Protein AF-A0A1X6P264-F1 (afdb_monomer)

Organism: Porphyra umbilicalis (NCBI:txid2786)

Radius of gyration: 28.88 Å; Cα contacts (8 Å, |Δi|>4): 347; chains: 1; bounding box: 106×86×52 Å

InterPro domains:
  IPR006311 Twin-arginine translocation pathway, signal sequence [PS51318] (1-41)

Foldseek 3Di:
DDDDDDDDPDPVVVQVVLLLVLLVVLVVVLVVVPDDDQPQSPSPRDAGDDDPDPDDPDDPDPPDPQQQAREREDEEDPQDSLLVSLLVSLVSVCSNPDAALDHFYEYEYEDAADPPDQKAKDAAPWDAAFPPPDDDDPDQGFHDDRQFIFGQLVSRRRSNHRPDDPVRLVPDDPSHNGLIYMYGHNPAQADSDSDPPDADVRYDHSNVVSNVRVCNSNGPDTDRDPDPPPPDDDDDDDDDDDDDDDDDDDDDDDDDDDDDDDDDDDDDDDDDDDDDDDDDDDDDDDDDDDDDD

pLDDT: mean 71.94, std 21.13, range [33.97, 98.06]

Structure (mmCIF, N/CA/C/O backbone):
data_AF-A0A1X6P264-F1
#
_entry.id   AF-A0A1X6P264-F1
#
loop_
_atom_site.group_PDB
_atom_site.id
_atom_site.type_symbol
_atom_site.label_atom_id
_atom_site.label_alt_id
_atom_site.label_comp_id
_atom_site.label_asym_id
_atom_site.label_entity_id
_atom_site.label_seq_id
_atom_site.pdbx_PDB_ins_code
_atom_site.Cartn_x
_atom_site.Cartn_y
_atom_site.Cartn_z
_atom_site.occupancy
_atom_site.B_iso_or_equiv
_atom_site.auth_seq_id
_atom_site.auth_comp_id
_atom_site.auth_asym_id
_atom_site.auth_atom_id
_atom_site.pdbx_PDB_model_num
ATOM 1 N N . MET A 1 1 ? -51.676 19.897 -11.423 1.00 46.66 1 MET A N 1
ATOM 2 C CA . MET A 1 1 ? -50.531 19.372 -10.644 1.00 46.66 1 MET A CA 1
ATOM 3 C C . MET A 1 1 ? -49.923 18.208 -11.409 1.00 46.66 1 MET A C 1
ATOM 5 O O . MET A 1 1 ? -50.536 17.154 -11.469 1.00 46.66 1 MET A O 1
ATOM 9 N N . GLY A 1 2 ? -48.787 18.419 -12.078 1.00 44.84 2 GLY A N 1
ATOM 10 C CA . GLY A 1 2 ? -48.080 17.345 -12.784 1.00 44.84 2 GLY A CA 1
ATOM 11 C C . GLY A 1 2 ? -47.145 16.582 -11.834 1.00 44.84 2 GLY A C 1
ATOM 12 O O . GLY A 1 2 ? -46.545 17.219 -10.962 1.00 44.84 2 GLY A O 1
ATOM 13 N N . PRO A 1 3 ? -47.003 15.252 -11.969 1.00 58.25 3 PRO A N 1
ATOM 14 C CA . PRO A 1 3 ? -46.146 14.459 -11.096 1.00 58.25 3 PRO A CA 1
ATOM 15 C C . PRO A 1 3 ? -44.675 14.844 -11.288 1.00 58.25 3 PRO A C 1
ATOM 17 O O . PRO A 1 3 ? -44.142 14.821 -12.401 1.00 58.25 3 PRO A O 1
ATOM 20 N N . ARG A 1 4 ? -44.005 15.198 -10.185 1.00 53.16 4 ARG A N 1
ATOM 21 C CA . ARG A 1 4 ? -42.555 15.421 -10.158 1.00 53.16 4 ARG A CA 1
ATOM 22 C C . ARG A 1 4 ? -41.854 14.102 -10.476 1.00 53.16 4 ARG A C 1
ATOM 24 O O . ARG A 1 4 ? -41.953 13.142 -9.718 1.00 53.16 4 ARG A O 1
ATOM 31 N N . ARG A 1 5 ? -41.138 14.054 -11.601 1.00 60.41 5 ARG A N 1
ATOM 32 C CA . ARG A 1 5 ? -40.268 12.925 -11.944 1.00 60.41 5 ARG A CA 1
ATOM 33 C C . ARG A 1 5 ? -39.117 12.870 -10.941 1.00 60.41 5 ARG A C 1
ATOM 35 O O . ARG A 1 5 ? -38.366 13.836 -10.822 1.00 60.41 5 ARG A O 1
ATOM 42 N N . ALA A 1 6 ? -38.988 11.751 -10.233 1.00 65.12 6 ALA A N 1
ATOM 43 C CA . ALA A 1 6 ? -37.842 11.485 -9.374 1.00 65.12 6 ALA A CA 1
ATOM 44 C C . ALA A 1 6 ? -36.561 11.503 -10.224 1.00 65.12 6 ALA A C 1
ATOM 46 O O . ALA A 1 6 ? -36.450 10.779 -11.218 1.00 65.12 6 ALA A O 1
ATOM 47 N N . GLY A 1 7 ? -35.621 12.378 -9.865 1.00 67.12 7 GLY A N 1
ATOM 48 C CA . GLY A 1 7 ? -34.327 12.472 -10.530 1.00 67.12 7 GLY A CA 1
ATOM 49 C C . GLY A 1 7 ? -33.556 11.165 -10.371 1.00 67.12 7 GLY A C 1
ATOM 50 O O . GLY A 1 7 ? -33.546 10.569 -9.295 1.00 67.12 7 GLY A O 1
ATOM 51 N N . ARG A 1 8 ? -32.915 10.702 -11.449 1.00 62.62 8 ARG A N 1
ATOM 52 C CA . ARG A 1 8 ? -32.002 9.557 -11.371 1.00 62.62 8 ARG A CA 1
ATOM 53 C C . ARG A 1 8 ? -30.888 9.874 -10.363 1.00 62.62 8 ARG A C 1
ATOM 55 O O . ARG A 1 8 ? -30.320 10.964 -10.449 1.00 62.62 8 ARG A O 1
ATOM 62 N N . PRO A 1 9 ? -30.556 8.950 -9.445 1.00 53.88 9 PRO A N 1
ATOM 63 C CA . PRO A 1 9 ? -29.471 9.163 -8.501 1.00 53.88 9 PRO A CA 1
ATOM 64 C C . PRO A 1 9 ? -28.144 9.369 -9.250 1.00 53.88 9 PRO A C 1
ATOM 66 O O . PRO A 1 9 ? -27.942 8.791 -10.327 1.00 53.88 9 PRO A O 1
ATOM 69 N N . PRO A 1 10 ? -27.241 10.197 -8.707 1.00 51.75 10 PRO A N 1
ATOM 70 C CA . PRO A 1 10 ? -25.978 10.517 -9.352 1.00 51.75 10 PRO A CA 1
ATOM 71 C C . PRO A 1 10 ? -25.074 9.279 -9.436 1.00 51.75 10 PRO A C 1
ATOM 73 O O . PRO A 1 10 ? -25.046 8.437 -8.540 1.00 51.75 10 PRO A O 1
ATOM 76 N N . THR A 1 11 ? -24.323 9.160 -10.530 1.00 43.44 11 THR A N 1
ATOM 77 C CA . THR A 1 11 ? -23.594 7.943 -10.937 1.00 43.44 11 THR A CA 1
ATOM 78 C C . THR A 1 11 ? -22.523 7.464 -9.951 1.00 43.44 11 THR A C 1
ATOM 80 O O . THR A 1 11 ? -22.200 6.276 -9.951 1.00 43.44 11 THR A O 1
ATOM 83 N N . TRP A 1 12 ? -22.017 8.334 -9.072 1.00 40.81 12 TRP A N 1
ATOM 84 C CA . TRP A 1 12 ? -21.040 7.975 -8.036 1.00 40.81 12 TRP A CA 1
ATOM 85 C C . TRP A 1 12 ? -21.609 7.025 -6.968 1.00 40.81 12 TRP A C 1
ATOM 87 O O . TRP A 1 12 ? -20.867 6.206 -6.431 1.00 40.81 12 TRP A O 1
ATOM 97 N N . THR A 1 13 ? -22.927 7.037 -6.734 1.00 52.12 13 THR A N 1
ATOM 98 C CA . THR A 1 13 ? -23.587 6.124 -5.776 1.00 52.12 13 THR A CA 1
ATOM 99 C C . THR A 1 13 ? -23.463 4.652 -6.173 1.00 52.12 13 THR A C 1
ATOM 101 O O . THR A 1 13 ? -23.341 3.784 -5.314 1.00 52.12 13 THR A O 1
ATOM 104 N N . ARG A 1 14 ? -23.415 4.349 -7.477 1.00 49.53 14 ARG A N 1
ATOM 105 C CA . ARG A 1 14 ? -23.235 2.972 -7.966 1.00 49.53 14 ARG A CA 1
ATOM 106 C C . ARG A 1 14 ? -21.799 2.479 -7.823 1.00 49.53 14 ARG A C 1
ATOM 108 O O . ARG A 1 14 ? -21.603 1.320 -7.486 1.00 49.53 14 ARG A O 1
ATOM 115 N N . ALA A 1 15 ? -20.810 3.340 -8.061 1.00 44.84 15 ALA A N 1
ATOM 116 C CA . ALA A 1 15 ? -19.403 2.980 -7.882 1.00 44.84 15 ALA A CA 1
ATOM 117 C C . ALA A 1 15 ? -19.085 2.705 -6.403 1.00 44.84 15 ALA A C 1
ATOM 119 O O . ALA A 1 15 ? -18.446 1.703 -6.092 1.00 44.84 15 ALA A O 1
ATOM 120 N N . ALA A 1 16 ? -19.616 3.535 -5.499 1.00 46.75 16 ALA A N 1
ATOM 121 C CA . ALA A 1 16 ? -19.517 3.316 -4.059 1.00 46.75 16 ALA A CA 1
ATOM 122 C C . ALA A 1 16 ? -20.190 2.001 -3.625 1.00 46.75 16 ALA A C 1
ATOM 124 O O . ALA A 1 16 ? -19.607 1.241 -2.860 1.00 46.75 16 ALA A O 1
ATOM 125 N N . ALA A 1 17 ? -21.371 1.680 -4.169 1.00 47.88 17 ALA A N 1
ATOM 126 C CA . ALA A 1 17 ? -22.065 0.427 -3.862 1.00 47.88 17 ALA A CA 1
ATOM 127 C C . ALA A 1 17 ? -21.301 -0.825 -4.339 1.00 47.88 17 ALA A C 1
ATOM 129 O O . ALA A 1 17 ? -21.279 -1.831 -3.637 1.00 47.88 17 ALA A O 1
ATOM 130 N N . VAL A 1 18 ? -20.650 -0.770 -5.507 1.00 52.66 18 VAL A N 1
ATOM 131 C CA . VAL A 1 18 ? -19.835 -1.888 -6.021 1.00 52.66 18 VAL A CA 1
ATOM 132 C C . VAL A 1 18 ? -18.569 -2.079 -5.183 1.00 52.66 18 VAL A C 1
ATOM 134 O O . VAL A 1 18 ? -18.237 -3.212 -4.842 1.00 52.66 18 VAL A O 1
ATOM 137 N N . ALA A 1 19 ? -17.898 -0.989 -4.799 1.00 48.00 19 ALA A N 1
ATOM 138 C CA . ALA A 1 19 ? -16.740 -1.052 -3.908 1.00 48.00 19 ALA A CA 1
ATOM 139 C C . ALA A 1 19 ? -17.117 -1.618 -2.527 1.00 48.00 19 ALA A C 1
ATOM 141 O O . ALA A 1 19 ? -16.430 -2.502 -2.019 1.00 48.00 19 ALA A O 1
ATOM 142 N N . ALA A 1 20 ? -18.251 -1.184 -1.967 1.00 50.66 20 ALA A N 1
ATOM 143 C CA . ALA A 1 20 ? -18.768 -1.700 -0.701 1.00 50.66 20 ALA A CA 1
ATOM 144 C C . ALA A 1 20 ? -19.120 -3.197 -0.781 1.00 50.66 20 ALA A C 1
ATOM 146 O O . ALA A 1 20 ? -18.792 -3.957 0.126 1.00 50.66 20 ALA A O 1
ATOM 147 N N . ALA A 1 21 ? -19.727 -3.649 -1.884 1.00 51.81 21 ALA A N 1
ATOM 148 C CA . ALA A 1 21 ? -20.048 -5.062 -2.085 1.00 51.81 21 ALA A CA 1
ATOM 149 C C . ALA A 1 21 ? -18.789 -5.940 -2.223 1.00 51.81 21 ALA A C 1
ATOM 151 O O . ALA A 1 21 ? -18.738 -7.033 -1.658 1.00 51.81 21 ALA A O 1
ATOM 152 N N . ALA A 1 22 ? -17.758 -5.461 -2.928 1.00 51.94 22 ALA A N 1
ATOM 153 C CA . ALA A 1 22 ? -16.483 -6.169 -3.052 1.00 51.94 22 ALA A CA 1
ATOM 154 C C . ALA A 1 22 ? -15.740 -6.256 -1.706 1.00 51.94 22 ALA A C 1
ATOM 156 O O . ALA A 1 22 ? -15.222 -7.317 -1.356 1.00 51.94 22 ALA A O 1
ATOM 157 N N . ALA A 1 23 ? -15.748 -5.173 -0.921 1.00 49.97 23 ALA A N 1
ATOM 158 C CA . ALA A 1 23 ? -15.180 -5.156 0.425 1.00 49.97 23 ALA A CA 1
ATOM 159 C C . ALA A 1 23 ? -15.909 -6.133 1.365 1.00 49.97 23 ALA A C 1
ATOM 161 O O . ALA A 1 23 ? -15.263 -6.918 2.057 1.00 49.97 23 ALA A O 1
ATOM 162 N N . ALA A 1 24 ? -17.247 -6.160 1.330 1.00 54.56 24 ALA A N 1
ATOM 163 C CA . ALA A 1 24 ? -18.050 -7.083 2.133 1.00 54.56 24 ALA A CA 1
ATOM 164 C C . ALA A 1 24 ? -17.765 -8.561 1.798 1.00 54.56 24 ALA A C 1
ATOM 166 O O . ALA A 1 24 ? -17.656 -9.389 2.702 1.00 54.56 24 ALA A O 1
ATOM 167 N N . ALA A 1 25 ? -17.587 -8.895 0.515 1.00 51.84 25 ALA A N 1
ATOM 168 C CA . ALA A 1 25 ? -17.237 -10.251 0.093 1.00 51.84 25 ALA A CA 1
ATOM 169 C C . ALA A 1 25 ? -15.824 -10.664 0.551 1.00 51.84 25 ALA A C 1
ATOM 171 O O . ALA A 1 25 ? -15.632 -11.786 1.021 1.00 51.84 25 ALA A O 1
ATOM 172 N N . ALA A 1 26 ? -14.848 -9.753 0.470 1.00 51.50 26 ALA A N 1
ATOM 173 C CA . ALA A 1 26 ? -13.488 -9.999 0.951 1.00 51.50 26 ALA A CA 1
ATOM 174 C C . ALA A 1 26 ? -13.444 -10.208 2.476 1.00 51.50 26 ALA A C 1
ATOM 176 O O . ALA A 1 26 ? -12.774 -11.122 2.956 1.00 51.50 26 ALA A O 1
ATOM 177 N N . LEU A 1 27 ? -14.211 -9.419 3.234 1.00 51.84 27 LEU A N 1
ATOM 178 C CA . LEU A 1 27 ? -14.365 -9.563 4.685 1.00 51.84 27 LEU A CA 1
ATOM 179 C C . LEU A 1 27 ? -15.017 -10.892 5.078 1.00 51.84 27 LEU A C 1
ATOM 181 O O . LEU A 1 27 ? -14.541 -11.550 6.001 1.00 51.84 27 LEU A O 1
ATOM 185 N N . ALA A 1 28 ? -16.057 -11.325 4.358 1.00 54.09 28 ALA A N 1
ATOM 186 C CA . ALA A 1 28 ? -16.694 -12.620 4.593 1.00 54.09 28 ALA A CA 1
ATOM 187 C C . ALA A 1 28 ? -15.723 -13.790 4.353 1.00 54.09 28 ALA A C 1
ATOM 189 O O . ALA A 1 28 ? -15.696 -14.740 5.136 1.00 54.09 28 ALA A O 1
ATOM 190 N N . ALA A 1 29 ? -14.880 -13.699 3.320 1.00 51.59 29 ALA A N 1
ATOM 191 C CA . ALA A 1 29 ? -13.843 -14.693 3.049 1.00 51.59 29 ALA A CA 1
ATOM 192 C C . ALA A 1 29 ? -12.749 -14.710 4.133 1.00 51.59 29 ALA A C 1
ATOM 194 O O . ALA A 1 29 ? -12.298 -15.783 4.532 1.00 51.59 29 ALA A O 1
ATOM 195 N N . LEU A 1 30 ? -12.356 -13.541 4.651 1.00 50.47 30 LEU A N 1
ATOM 196 C CA . LEU A 1 30 ? -11.357 -13.426 5.718 1.00 50.47 30 LEU A CA 1
ATOM 197 C C . LEU A 1 30 ? -11.880 -13.969 7.058 1.00 50.47 30 LEU A C 1
ATOM 199 O O . LEU A 1 30 ? -11.160 -14.671 7.763 1.00 50.47 30 LEU A O 1
ATOM 203 N N . ALA A 1 31 ? -13.143 -13.687 7.388 1.00 52.19 31 ALA A N 1
ATOM 204 C CA . ALA A 1 31 ? -13.804 -14.202 8.585 1.00 52.19 31 ALA A CA 1
ATOM 205 C C . ALA A 1 31 ? -13.990 -15.728 8.529 1.00 52.19 31 ALA A C 1
ATOM 207 O O . ALA A 1 31 ? -13.820 -16.410 9.538 1.00 52.19 31 ALA A O 1
ATOM 208 N N . ALA A 1 32 ? -14.281 -16.275 7.344 1.00 52.47 32 ALA A N 1
ATOM 209 C CA . ALA A 1 32 ? -14.391 -17.716 7.130 1.00 52.47 32 ALA A CA 1
ATOM 210 C C . ALA A 1 32 ? -13.039 -18.451 7.218 1.00 52.47 32 ALA A C 1
ATOM 212 O O . ALA A 1 32 ? -13.013 -19.644 7.509 1.00 52.47 32 ALA A O 1
ATOM 213 N N . ALA A 1 33 ? -11.919 -17.754 7.001 1.00 47.25 33 ALA A N 1
ATOM 214 C CA . ALA A 1 33 ? -10.576 -18.335 7.003 1.00 47.25 33 ALA A CA 1
ATOM 215 C C . ALA A 1 33 ? -9.932 -18.464 8.400 1.00 47.25 33 ALA A C 1
ATOM 217 O O . ALA A 1 33 ? -8.758 -18.811 8.475 1.00 47.25 33 ALA A O 1
ATOM 218 N N . GLY A 1 34 ? -10.677 -18.182 9.480 1.00 43.72 34 GLY A N 1
ATOM 219 C CA . GLY A 1 34 ? -10.253 -18.201 10.887 1.00 43.72 34 GLY A CA 1
ATOM 220 C C . GLY A 1 34 ? -8.936 -18.926 11.209 1.00 43.72 34 GLY A C 1
ATOM 221 O O . GLY A 1 34 ? -8.916 -20.144 11.356 1.00 43.72 34 GLY A O 1
ATOM 222 N N . GLY A 1 35 ? -7.853 -18.164 11.397 1.00 42.22 35 GLY A N 1
ATOM 223 C CA . GLY A 1 35 ? -6.603 -18.664 11.977 1.00 42.22 35 GLY A CA 1
ATOM 224 C C . GLY A 1 35 ? -5.336 -18.104 11.331 1.00 42.22 35 GLY A C 1
ATOM 225 O O . GLY A 1 35 ? -5.226 -17.994 10.116 1.00 42.22 35 GLY A O 1
ATOM 226 N N . ALA A 1 36 ? -4.371 -17.746 12.177 1.00 41.66 36 ALA A N 1
ATOM 227 C CA . ALA A 1 36 ? -3.089 -17.144 11.835 1.00 41.66 36 ALA A CA 1
ATOM 228 C C . ALA A 1 36 ? -2.252 -17.995 10.860 1.00 41.66 36 ALA A C 1
ATOM 230 O O . ALA A 1 36 ? -1.516 -18.894 11.254 1.00 41.66 36 ALA A O 1
ATOM 231 N N . ALA A 1 37 ? -2.320 -17.660 9.580 1.00 37.78 37 ALA A N 1
ATOM 232 C CA . ALA A 1 37 ? -1.300 -17.943 8.581 1.00 37.78 37 ALA A CA 1
ATOM 233 C C . ALA A 1 37 ? -1.445 -16.878 7.496 1.00 37.78 37 ALA A C 1
ATOM 235 O O . ALA A 1 37 ? -2.564 -16.458 7.216 1.00 37.78 37 ALA A O 1
ATOM 236 N N . ALA A 1 38 ? -0.328 -16.412 6.932 1.00 41.66 38 ALA A N 1
ATOM 237 C CA . ALA A 1 38 ? -0.273 -15.393 5.886 1.00 41.66 38 ALA A CA 1
ATOM 238 C C . ALA A 1 38 ? -1.318 -15.657 4.786 1.00 41.66 38 ALA A C 1
ATOM 240 O O . ALA A 1 38 ? -1.088 -16.429 3.855 1.00 41.66 38 ALA A O 1
ATOM 241 N N . ALA A 1 39 ? -2.493 -15.040 4.913 1.00 39.22 39 ALA A N 1
ATOM 242 C CA . ALA A 1 39 ? -3.526 -15.132 3.910 1.00 39.22 39 ALA A CA 1
ATOM 243 C C . ALA A 1 39 ? -3.041 -14.286 2.739 1.00 39.22 39 ALA A C 1
ATOM 245 O O . ALA A 1 39 ? -3.047 -13.057 2.796 1.00 39.22 39 ALA A O 1
ATOM 246 N N . VAL A 1 40 ? -2.592 -14.947 1.672 1.00 42.50 40 VAL A N 1
ATOM 247 C CA . VAL A 1 40 ? -2.459 -14.300 0.370 1.00 42.50 40 VAL A CA 1
ATOM 248 C C . VAL A 1 40 ? -3.874 -13.913 -0.042 1.00 42.50 40 VAL A C 1
ATOM 250 O O . VAL A 1 40 ? -4.610 -14.714 -0.616 1.00 42.50 40 VAL A O 1
ATOM 253 N N . ALA A 1 41 ? -4.286 -12.699 0.313 1.00 42.69 41 ALA A N 1
ATOM 254 C CA . ALA A 1 41 ? -5.554 -12.142 -0.110 1.00 42.69 41 ALA A CA 1
ATOM 255 C C . ALA A 1 41 ? -5.494 -11.938 -1.630 1.00 42.69 41 ALA A C 1
ATOM 257 O O . ALA A 1 41 ? -5.040 -10.908 -2.121 1.00 42.69 41 ALA A O 1
ATOM 258 N N . ARG A 1 42 ? -5.946 -12.935 -2.397 1.00 44.09 42 ARG A N 1
ATOM 259 C CA . ARG A 1 42 ? -6.345 -12.725 -3.789 1.00 44.09 42 ARG A CA 1
ATOM 260 C C . ARG A 1 42 ? -7.670 -11.977 -3.767 1.00 44.09 42 ARG A C 1
ATOM 262 O O . ARG A 1 42 ? -8.736 -12.584 -3.773 1.00 44.09 42 ARG A O 1
ATOM 269 N N . ALA A 1 43 ? -7.600 -10.655 -3.671 1.00 40.59 43 ALA A N 1
ATOM 270 C CA . ALA A 1 43 ? -8.767 -9.812 -3.858 1.00 40.59 43 ALA A CA 1
ATOM 271 C C . ALA A 1 43 ? -9.093 -9.765 -5.357 1.00 40.59 43 ALA A C 1
ATOM 273 O O . ALA A 1 43 ? -8.611 -8.890 -6.071 1.00 40.59 43 ALA A O 1
ATOM 274 N N . ALA A 1 44 ? -9.902 -10.714 -5.831 1.00 40.16 44 ALA A N 1
ATOM 275 C CA . ALA A 1 44 ? -10.537 -10.602 -7.137 1.00 40.16 44 ALA A CA 1
ATOM 276 C C . ALA A 1 44 ? -11.641 -9.543 -7.041 1.00 40.16 44 ALA A C 1
ATOM 278 O O . ALA A 1 44 ? -12.784 -9.831 -6.684 1.00 40.16 44 ALA A O 1
ATOM 279 N N . VAL A 1 45 ? -11.282 -8.280 -7.273 1.00 39.47 45 VAL A N 1
ATOM 280 C CA . VAL A 1 45 ? -12.258 -7.190 -7.328 1.00 39.47 45 VAL A CA 1
ATOM 281 C C . VAL A 1 45 ? -12.929 -7.231 -8.698 1.00 39.47 45 VAL A C 1
ATOM 283 O O . VAL A 1 45 ? -12.257 -7.184 -9.728 1.00 39.47 45 VAL A O 1
ATOM 286 N N . ALA A 1 46 ? -14.264 -7.298 -8.723 1.00 35.31 46 ALA A N 1
ATOM 287 C CA . ALA A 1 46 ? -15.024 -7.149 -9.960 1.00 35.31 46 ALA A CA 1
ATOM 288 C C . ALA A 1 46 ? -14.608 -5.842 -10.672 1.00 35.31 46 ALA A C 1
ATOM 290 O O . ALA A 1 46 ? -14.525 -4.799 -10.014 1.00 35.31 46 ALA A O 1
ATOM 291 N N . PRO A 1 47 ? -14.338 -5.866 -11.991 1.00 39.16 47 PRO A N 1
ATOM 292 C CA . PRO A 1 47 ? -13.806 -4.707 -12.693 1.00 39.16 47 PRO A CA 1
ATOM 293 C C . PRO A 1 47 ? -14.740 -3.498 -12.524 1.00 39.16 47 PRO A C 1
ATOM 295 O O . PRO A 1 47 ? -15.965 -3.653 -12.603 1.00 39.16 47 PRO A O 1
ATOM 298 N N . PRO A 1 48 ? -14.199 -2.285 -12.301 1.00 38.62 48 PRO A N 1
ATOM 299 C CA . PRO A 1 48 ? -15.021 -1.089 -12.206 1.00 38.62 48 PRO A CA 1
ATOM 300 C C . PRO A 1 48 ? -15.839 -0.911 -13.497 1.00 38.62 48 PRO A C 1
ATOM 302 O O . PRO A 1 48 ? -15.357 -1.246 -14.585 1.00 38.62 48 PRO A O 1
ATOM 305 N N . PRO A 1 49 ? -17.071 -0.368 -13.422 1.00 35.59 49 PRO A N 1
ATOM 306 C CA . PRO A 1 49 ? -17.861 -0.106 -14.616 1.00 35.59 49 PRO A CA 1
ATOM 307 C C . PRO A 1 49 ? -17.076 0.806 -15.577 1.00 35.59 49 PRO A C 1
ATOM 309 O O . PRO A 1 49 ? -16.356 1.702 -15.120 1.00 35.59 49 PRO A O 1
ATOM 312 N N . PRO A 1 50 ? -17.205 0.609 -16.901 1.00 40.56 50 PRO A N 1
ATOM 313 C CA . PRO A 1 50 ? -16.432 1.353 -17.887 1.00 40.56 50 PRO A CA 1
ATOM 314 C C . PRO A 1 50 ? -16.610 2.864 -17.689 1.00 40.56 50 PRO A C 1
ATOM 316 O O . PRO A 1 50 ? -17.730 3.384 -17.696 1.00 40.56 50 PRO A O 1
ATOM 319 N N . ARG A 1 51 ? -15.491 3.580 -17.510 1.00 47.25 51 ARG A N 1
ATOM 320 C CA . ARG A 1 51 ? -15.478 5.046 -17.444 1.00 47.25 51 ARG A CA 1
ATOM 321 C C . ARG A 1 51 ? -15.988 5.600 -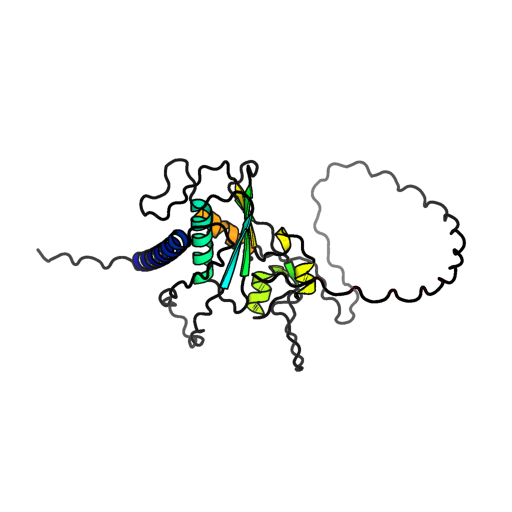18.773 1.00 47.25 51 ARG A C 1
ATOM 323 O O . ARG A 1 51 ? -15.414 5.325 -19.825 1.00 47.25 51 ARG A O 1
ATOM 330 N N . GLN A 1 52 ? -17.031 6.426 -18.725 1.00 38.53 52 GLN A N 1
ATOM 331 C CA . GLN A 1 52 ? -17.424 7.250 -19.865 1.00 38.53 52 GLN A CA 1
ATOM 332 C C . GLN A 1 52 ? -16.352 8.328 -20.070 1.00 38.53 52 GLN A C 1
ATOM 334 O O . GLN A 1 52 ? -16.397 9.390 -19.455 1.00 38.53 52 GLN A O 1
ATOM 339 N N . ALA A 1 53 ? -15.348 8.031 -20.896 1.00 42.62 53 ALA A N 1
ATOM 340 C CA . ALA A 1 53 ? -14.382 9.021 -21.345 1.00 42.62 53 ALA A CA 1
ATOM 341 C C . ALA A 1 53 ? -15.113 10.066 -22.204 1.00 42.62 53 ALA A C 1
ATOM 343 O O . ALA A 1 53 ? -15.624 9.770 -23.287 1.00 42.62 53 ALA A O 1
ATOM 344 N N . ALA A 1 54 ? -15.200 11.293 -21.695 1.00 41.16 54 ALA A N 1
ATOM 345 C CA . ALA A 1 54 ? -15.739 12.419 -22.434 1.00 41.16 54 ALA A CA 1
ATOM 346 C C . ALA A 1 54 ? -14.794 12.790 -23.593 1.00 41.16 54 ALA A C 1
ATOM 348 O O . ALA A 1 54 ? -13.681 13.255 -23.382 1.00 41.16 54 ALA A O 1
ATOM 349 N N . ARG A 1 55 ? -15.278 12.541 -24.814 1.00 46.28 55 ARG A N 1
ATOM 350 C CA . ARG A 1 55 ? -15.045 13.264 -26.080 1.00 46.28 55 ARG A CA 1
ATOM 351 C C . ARG A 1 55 ? -13.700 14.000 -26.238 1.00 46.28 55 ARG A C 1
ATOM 353 O O . ARG A 1 55 ? -13.627 15.214 -26.091 1.00 46.28 55 ARG A O 1
ATOM 360 N N . ALA A 1 56 ? -12.704 13.288 -26.751 1.00 42.34 56 ALA A N 1
ATOM 361 C CA . ALA A 1 56 ? -11.739 13.839 -27.701 1.00 42.34 56 ALA A CA 1
ATOM 362 C C . ALA A 1 56 ? -11.685 12.858 -28.880 1.00 42.34 56 ALA A C 1
ATOM 364 O O . ALA A 1 56 ? -11.563 11.659 -28.657 1.00 42.34 56 ALA A O 1
ATOM 365 N N . GLY A 1 57 ? -11.861 13.338 -30.114 1.00 54.47 57 GLY A N 1
ATOM 366 C CA . GLY A 1 57 ? -12.092 12.540 -31.332 1.00 54.47 57 GLY A CA 1
ATOM 367 C C . GLY A 1 57 ? -10.938 11.644 -31.810 1.00 54.47 57 GLY A C 1
ATOM 368 O O . GLY A 1 57 ? -10.841 11.372 -33.002 1.00 54.47 57 GLY A O 1
ATOM 369 N N . GLY A 1 58 ? -10.060 11.187 -30.918 1.00 52.25 58 GLY A N 1
ATOM 370 C CA . GLY A 1 58 ? -9.105 10.126 -31.207 1.00 52.25 58 GLY A CA 1
ATOM 371 C C . GLY A 1 58 ? -9.799 8.767 -31.162 1.00 52.25 58 GLY A C 1
ATOM 372 O O . GLY A 1 58 ? -10.605 8.502 -30.270 1.00 52.25 58 GLY A O 1
ATOM 373 N N . ARG A 1 59 ? -9.486 7.893 -32.124 1.00 56.72 59 ARG A N 1
ATOM 374 C CA . ARG A 1 59 ? -9.862 6.473 -32.081 1.00 56.72 59 ARG A CA 1
ATOM 375 C C . ARG A 1 59 ? -9.491 5.930 -30.701 1.00 56.72 59 ARG A C 1
ATOM 377 O O . ARG A 1 59 ? -8.315 5.960 -30.344 1.00 56.72 59 ARG A O 1
ATOM 384 N N . ALA A 1 60 ? -10.491 5.498 -29.928 1.00 47.75 60 ALA A N 1
ATOM 385 C CA . ALA A 1 60 ? -10.265 4.978 -28.587 1.00 47.75 60 ALA A CA 1
ATOM 386 C C . ALA A 1 60 ? -9.190 3.881 -28.670 1.00 47.75 60 ALA A C 1
ATOM 388 O O . ALA A 1 60 ? -9.330 2.985 -29.515 1.00 47.75 60 ALA A O 1
ATOM 389 N N . PRO A 1 61 ? -8.109 3.955 -27.868 1.00 51.59 61 PRO A N 1
ATOM 390 C CA . PRO A 1 61 ? -7.167 2.852 -27.793 1.00 51.59 61 PRO A CA 1
ATOM 391 C C . PRO A 1 61 ? -7.964 1.578 -27.484 1.00 51.59 61 PRO A C 1
ATOM 393 O O . PRO A 1 61 ? -8.947 1.657 -26.736 1.00 51.59 61 PRO A O 1
ATOM 396 N N . PRO A 1 62 ? -7.616 0.432 -28.099 1.00 59.50 62 PRO A N 1
ATOM 397 C CA . PRO A 1 62 ? -8.324 -0.813 -27.842 1.00 59.50 62 PRO A CA 1
ATOM 398 C C . PRO A 1 62 ? -8.424 -1.006 -26.332 1.00 59.50 62 PRO A C 1
ATOM 400 O O . PRO A 1 62 ? -7.436 -0.805 -25.621 1.00 59.50 62 PRO A O 1
ATOM 403 N N . ALA A 1 63 ? -9.630 -1.314 -25.849 1.00 52.03 63 ALA A N 1
ATOM 404 C CA . ALA A 1 63 ? -9.863 -1.541 -24.434 1.00 52.03 63 ALA A CA 1
ATOM 405 C C . ALA A 1 63 ? -8.870 -2.609 -23.970 1.00 52.03 63 ALA A C 1
ATOM 407 O O . ALA A 1 63 ? -8.945 -3.763 -24.396 1.00 52.03 63 ALA A O 1
ATOM 408 N N . ARG A 1 64 ? -7.893 -2.201 -23.155 1.00 49.91 64 ARG A N 1
ATOM 409 C CA . ARG A 1 64 ? -6.980 -3.147 -22.526 1.00 49.91 64 ARG A CA 1
ATOM 410 C C . ARG A 1 64 ? -7.868 -4.063 -21.676 1.00 49.91 64 ARG A C 1
ATOM 412 O O . ARG A 1 64 ? -8.681 -3.525 -20.917 1.00 49.91 64 ARG A O 1
ATOM 419 N N . PRO A 1 65 ? -7.784 -5.399 -21.819 1.00 58.75 65 PRO A N 1
ATOM 420 C CA . PRO A 1 65 ? -8.493 -6.283 -20.905 1.00 58.75 65 PRO A CA 1
ATOM 421 C C . PRO A 1 65 ? -8.102 -5.885 -19.477 1.00 58.75 65 PRO A C 1
ATOM 423 O O . PRO A 1 65 ? -6.952 -5.474 -19.283 1.00 58.75 65 PRO A O 1
ATOM 426 N N . PRO A 1 66 ? -9.030 -5.929 -18.506 1.00 58.00 66 PRO A N 1
ATOM 427 C CA . PRO A 1 66 ? -8.698 -5.618 -17.125 1.00 58.00 66 PRO A CA 1
ATOM 428 C C . PRO A 1 66 ? -7.540 -6.528 -16.719 1.00 58.00 66 PRO A C 1
ATOM 430 O O . PRO A 1 66 ? -7.696 -7.741 -16.615 1.00 58.00 66 PRO A O 1
ATOM 433 N N . SER A 1 67 ? -6.345 -5.956 -16.593 1.00 59.66 67 SER A N 1
ATOM 434 C CA . SER A 1 67 ? -5.215 -6.670 -16.027 1.00 59.66 67 SER A CA 1
ATOM 435 C C . SER A 1 67 ? -5.455 -6.662 -14.532 1.00 59.66 67 SER A C 1
ATOM 437 O O . SER A 1 67 ? -5.221 -5.645 -13.879 1.00 59.66 67 SER A O 1
ATOM 439 N N . GLU A 1 68 ? -6.013 -7.752 -14.025 1.00 75.00 68 GLU A N 1
ATOM 440 C CA . GLU A 1 68 ? -6.137 -7.985 -12.596 1.00 75.00 68 GLU A CA 1
ATOM 441 C C . GLU A 1 68 ? -4.719 -8.061 -12.020 1.00 75.00 68 GLU A C 1
ATOM 443 O O . GLU A 1 68 ? -3.982 -9.020 -12.252 1.00 75.00 68 GLU A O 1
ATOM 448 N N . VAL A 1 69 ? -4.288 -6.997 -11.346 1.00 89.44 69 VAL A N 1
ATOM 449 C CA . VAL A 1 69 ? -3.021 -7.020 -10.620 1.00 89.44 69 VAL A CA 1
ATOM 450 C C . VAL A 1 69 ? -3.202 -7.841 -9.350 1.00 89.44 69 VAL A C 1
ATOM 452 O O . VAL A 1 69 ? -4.188 -7.705 -8.628 1.00 89.44 69 VAL A O 1
ATOM 455 N N . THR A 1 70 ? -2.221 -8.684 -9.048 1.00 94.25 70 THR A N 1
ATOM 456 C CA . THR A 1 70 ? -2.172 -9.396 -7.770 1.00 94.25 70 THR A CA 1
ATOM 457 C C . THR A 1 70 ? -1.379 -8.578 -6.758 1.00 94.25 70 THR A C 1
ATOM 459 O O . THR A 1 70 ? -0.240 -8.206 -7.026 1.00 94.25 70 THR A O 1
ATOM 462 N N . PHE A 1 71 ? -1.957 -8.331 -5.585 1.00 95.38 71 PHE A N 1
ATOM 463 C CA . PHE A 1 71 ? -1.230 -7.806 -4.431 1.00 95.38 71 PHE A CA 1
ATOM 464 C C . PHE A 1 71 ? -0.950 -8.937 -3.432 1.00 95.38 71 PHE A C 1
ATOM 466 O O . PHE A 1 71 ? -1.842 -9.713 -3.094 1.00 95.38 71 PHE A O 1
ATOM 473 N N . HIS A 1 72 ? 0.284 -9.028 -2.942 1.00 95.94 72 HIS A N 1
ATOM 474 C CA . HIS A 1 72 ? 0.701 -9.957 -1.896 1.00 95.94 72 HIS A CA 1
ATOM 475 C C . HIS A 1 72 ? 0.900 -9.192 -0.593 1.00 95.94 72 HIS A C 1
ATOM 477 O O . HIS A 1 72 ? 1.893 -8.490 -0.432 1.00 95.94 72 HIS A O 1
ATOM 483 N N . LEU A 1 73 ? -0.045 -9.327 0.334 1.00 96.38 73 LEU A N 1
ATOM 484 C CA . LEU A 1 73 ? -0.026 -8.625 1.613 1.00 96.38 73 LEU A CA 1
ATOM 485 C C . LEU A 1 73 ? 0.572 -9.509 2.714 1.00 96.38 73 LEU A C 1
ATOM 487 O O . LEU A 1 73 ? 0.104 -10.621 2.947 1.00 96.38 73 LEU A O 1
ATOM 491 N N . THR A 1 74 ? 1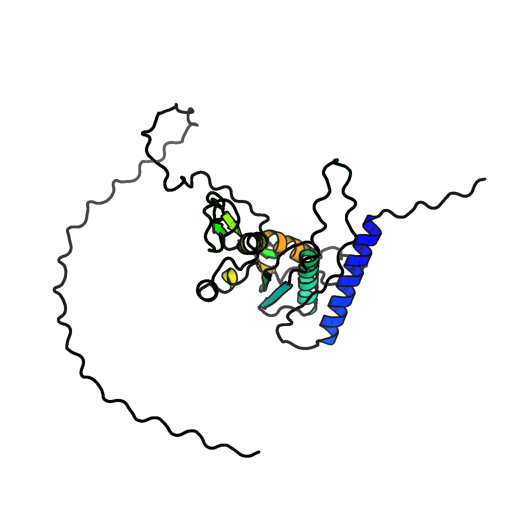.596 -9.001 3.396 1.00 96.75 74 THR A N 1
ATOM 492 C CA . THR A 1 74 ? 2.224 -9.627 4.565 1.00 96.75 74 THR A CA 1
ATOM 493 C C . THR A 1 74 ? 2.057 -8.723 5.778 1.00 96.75 74 THR A C 1
ATOM 495 O O . THR A 1 74 ? 2.440 -7.555 5.730 1.00 96.75 74 THR A O 1
ATOM 498 N N . PHE A 1 75 ? 1.526 -9.263 6.873 1.00 96.75 75 PHE A N 1
ATOM 499 C CA . PHE A 1 75 ? 1.400 -8.544 8.140 1.00 96.75 75 PHE A CA 1
ATOM 500 C C . PHE A 1 75 ? 2.538 -8.899 9.098 1.00 96.75 75 PHE A C 1
ATOM 502 O O . PHE A 1 75 ? 2.931 -10.060 9.202 1.00 96.75 75 PHE A O 1
ATOM 509 N N . TYR A 1 76 ? 3.036 -7.896 9.817 1.00 95.81 76 TYR A N 1
ATOM 510 C CA . TYR A 1 76 ? 4.090 -8.022 10.817 1.00 95.81 76 TYR A CA 1
ATOM 511 C C . TYR A 1 76 ? 3.655 -7.426 12.159 1.00 95.81 76 TYR A C 1
ATOM 513 O O . TYR A 1 76 ? 2.981 -6.393 12.206 1.00 95.81 76 TYR A O 1
ATOM 521 N N . GLY A 1 77 ? 4.126 -8.046 13.244 1.00 93.19 77 GLY A N 1
ATOM 522 C CA . GLY A 1 77 ? 3.758 -7.684 14.613 1.00 93.19 77 GLY A CA 1
ATOM 523 C C . GLY A 1 77 ? 2.394 -8.241 15.022 1.00 93.19 77 GLY A C 1
ATOM 524 O O . GLY A 1 77 ? 1.805 -9.059 14.313 1.00 93.19 77 GLY A O 1
ATOM 525 N N . ASP A 1 78 ? 1.892 -7.775 16.162 1.00 94.00 78 ASP A N 1
ATOM 526 C CA . ASP A 1 78 ? 0.605 -8.195 16.727 1.00 94.00 78 ASP A CA 1
ATOM 527 C C . ASP A 1 78 ? -0.556 -7.452 16.049 1.00 94.00 78 ASP A C 1
ATOM 529 O O . ASP A 1 78 ? -1.278 -6.675 16.671 1.00 94.00 78 ASP A O 1
ATOM 533 N N . PHE A 1 79 ? -0.692 -7.644 14.734 1.00 95.56 79 PHE A N 1
ATOM 534 C CA . PHE A 1 79 ? -1.692 -6.972 13.907 1.00 95.56 79 PHE A CA 1
ATOM 535 C C . PHE A 1 79 ? -3.103 -7.477 14.267 1.00 95.56 79 PHE A C 1
ATOM 537 O O . PHE A 1 79 ? -3.397 -8.656 14.040 1.00 95.56 79 PHE A O 1
ATOM 544 N N . PRO A 1 80 ? -4.011 -6.632 14.798 1.00 96.56 80 PRO A N 1
ATOM 545 C CA . PRO A 1 80 ? -5.356 -7.078 15.143 1.00 96.56 80 PRO A CA 1
ATOM 546 C C . PRO A 1 80 ? -6.115 -7.574 13.899 1.00 96.56 80 PRO A C 1
ATOM 548 O O . PRO A 1 80 ? -6.028 -6.928 12.851 1.00 96.56 80 PRO A O 1
ATOM 551 N N . PRO A 1 81 ? -6.916 -8.656 13.977 1.00 95.31 81 PRO A N 1
ATOM 552 C CA . PRO A 1 81 ? -7.613 -9.199 12.807 1.00 95.31 81 PRO A CA 1
ATOM 553 C C . PRO A 1 81 ? -8.513 -8.187 12.080 1.00 95.31 81 PRO A C 1
ATOM 555 O O . PRO A 1 81 ? -8.502 -8.122 10.852 1.00 95.31 81 PRO A O 1
ATOM 558 N N . ALA A 1 82 ? -9.247 -7.354 12.825 1.00 94.50 82 ALA A N 1
ATOM 559 C CA . ALA A 1 82 ? -10.085 -6.302 12.243 1.00 94.50 82 ALA A CA 1
ATOM 560 C C . ALA A 1 82 ? -9.245 -5.238 11.514 1.00 94.50 82 ALA A C 1
ATOM 562 O O . ALA A 1 82 ? -9.578 -4.823 10.406 1.00 94.50 82 ALA A O 1
ATOM 563 N N . ALA A 1 83 ? -8.100 -4.861 12.090 1.00 96.25 83 ALA A N 1
ATOM 564 C CA . ALA A 1 83 ? -7.177 -3.927 11.461 1.00 96.25 83 ALA A CA 1
ATOM 565 C C . ALA A 1 83 ? -6.574 -4.509 10.173 1.00 96.25 83 ALA A C 1
ATOM 567 O O . ALA A 1 83 ? -6.502 -3.823 9.153 1.00 96.25 83 ALA A O 1
ATOM 568 N N . ALA A 1 84 ? -6.190 -5.789 10.189 1.00 96.25 84 ALA A N 1
ATOM 569 C CA . ALA A 1 84 ? -5.686 -6.485 9.009 1.00 96.25 84 ALA A CA 1
ATOM 570 C C . ALA A 1 84 ? -6.728 -6.494 7.876 1.00 96.25 84 ALA A C 1
ATOM 572 O O . ALA A 1 84 ? -6.394 -6.226 6.721 1.00 96.25 84 ALA A O 1
ATOM 573 N N . ALA A 1 85 ? -8.004 -6.719 8.201 1.00 94.94 85 ALA A N 1
ATOM 574 C CA . ALA A 1 85 ? -9.092 -6.672 7.228 1.00 94.94 85 ALA A CA 1
ATOM 575 C C . ALA A 1 85 ? -9.317 -5.263 6.636 1.00 94.94 85 ALA A C 1
ATOM 577 O O . ALA A 1 85 ? -9.537 -5.123 5.429 1.00 94.94 85 ALA A O 1
ATOM 578 N N . ALA A 1 86 ? -9.198 -4.210 7.449 1.00 94.94 86 ALA A N 1
ATOM 579 C CA . ALA A 1 86 ? -9.270 -2.828 6.972 1.00 94.94 86 ALA A CA 1
ATOM 580 C C . ALA A 1 86 ? -8.102 -2.484 6.025 1.00 94.94 86 ALA A C 1
ATOM 582 O O . ALA A 1 86 ? -8.317 -1.918 4.951 1.00 94.94 86 ALA A O 1
ATOM 583 N N . VAL A 1 87 ? -6.871 -2.905 6.344 1.00 96.44 87 VAL A N 1
ATOM 584 C CA . VAL A 1 87 ? -5.717 -2.735 5.439 1.00 96.44 87 VAL A CA 1
ATOM 585 C C . VAL A 1 87 ? -5.906 -3.521 4.141 1.00 96.44 87 VAL A C 1
ATOM 587 O O . VAL A 1 87 ? -5.647 -2.991 3.060 1.00 96.44 87 VAL A O 1
ATOM 590 N N . ALA A 1 88 ? -6.411 -4.756 4.217 1.00 95.56 88 ALA A N 1
ATOM 591 C CA . ALA A 1 88 ? -6.734 -5.553 3.035 1.00 95.56 88 ALA A CA 1
ATOM 592 C C . ALA A 1 88 ? -7.790 -4.868 2.146 1.00 95.56 88 ALA A C 1
ATOM 594 O O . ALA A 1 88 ? -7.693 -4.927 0.921 1.00 95.56 88 ALA A O 1
ATOM 595 N N . THR A 1 89 ? -8.748 -4.151 2.742 1.00 93.50 89 THR A N 1
ATOM 596 C CA . THR A 1 89 ? -9.717 -3.323 2.004 1.00 93.50 89 THR A CA 1
ATOM 597 C C . THR A 1 89 ? -9.021 -2.186 1.250 1.00 93.50 89 THR A C 1
ATOM 599 O O . THR A 1 89 ? -9.309 -1.959 0.073 1.00 93.50 89 THR A O 1
ATOM 602 N N . GLY A 1 90 ? -8.043 -1.520 1.873 1.00 93.81 90 GLY A N 1
ATOM 603 C CA . GLY A 1 90 ? -7.220 -0.511 1.199 1.00 93.81 90 GLY A CA 1
ATOM 604 C C . GLY A 1 90 ? -6.397 -1.078 0.034 1.00 93.81 90 GLY A C 1
ATOM 605 O O . GLY A 1 90 ? -6.331 -0.469 -1.035 1.00 93.81 90 GLY A O 1
ATOM 606 N N . VAL A 1 91 ? -5.835 -2.281 0.194 1.00 95.38 91 VAL A N 1
ATOM 607 C CA . VAL A 1 91 ? -5.144 -3.007 -0.888 1.00 95.38 91 VAL A CA 1
ATOM 608 C C . VAL A 1 91 ? -6.099 -3.341 -2.035 1.00 95.38 91 VAL A C 1
ATOM 610 O O . VAL A 1 91 ? -5.758 -3.120 -3.197 1.00 95.38 91 VAL A O 1
ATOM 613 N N . ALA A 1 92 ? -7.310 -3.816 -1.733 1.00 92.25 92 ALA A N 1
ATOM 614 C CA . ALA A 1 92 ? -8.319 -4.123 -2.744 1.00 92.25 92 ALA A CA 1
ATOM 615 C C . ALA A 1 92 ? -8.713 -2.882 -3.566 1.00 92.25 92 ALA A C 1
ATOM 617 O O . ALA A 1 92 ? -8.879 -2.975 -4.784 1.00 92.25 92 ALA A O 1
ATOM 618 N N . ALA A 1 93 ? -8.797 -1.703 -2.938 1.00 90.75 93 ALA A N 1
ATOM 619 C CA . ALA A 1 93 ? -9.066 -0.454 -3.649 1.00 90.75 93 ALA A CA 1
ATOM 620 C C . ALA A 1 93 ? -7.980 -0.131 -4.694 1.00 90.75 93 ALA A C 1
ATOM 622 O O . ALA A 1 93 ? -8.309 0.265 -5.814 1.00 90.75 93 ALA A O 1
ATOM 623 N N . TRP A 1 94 ? -6.702 -0.353 -4.367 1.00 93.50 94 TRP A N 1
ATOM 624 C CA . TRP A 1 94 ? -5.601 -0.204 -5.324 1.00 93.50 94 TRP A CA 1
ATOM 625 C C . TRP A 1 94 ? -5.605 -1.287 -6.400 1.00 93.50 94 TRP A C 1
ATOM 627 O O . TRP A 1 94 ? -5.441 -0.961 -7.576 1.00 93.50 94 TRP A O 1
ATOM 637 N N . ALA A 1 95 ? -5.861 -2.546 -6.038 1.00 91.94 95 ALA A N 1
ATOM 638 C CA . ALA A 1 95 ? -5.967 -3.649 -6.994 1.00 91.94 95 ALA A CA 1
ATOM 639 C C . ALA A 1 95 ? -7.037 -3.397 -8.072 1.00 91.94 95 ALA A C 1
ATOM 641 O O . ALA A 1 95 ? -6.857 -3.768 -9.229 1.00 91.94 95 ALA A O 1
ATOM 642 N N . ALA A 1 96 ? -8.116 -2.692 -7.721 1.00 89.31 96 ALA A N 1
ATOM 643 C CA . ALA A 1 96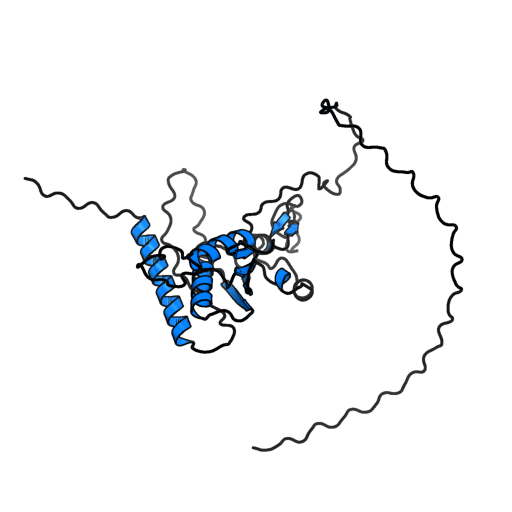 ? -9.190 -2.337 -8.646 1.00 89.31 96 ALA A CA 1
ATOM 644 C C . ALA A 1 96 ? -8.793 -1.308 -9.724 1.00 89.31 96 ALA A C 1
ATOM 646 O O . ALA A 1 96 ? -9.481 -1.187 -10.741 1.00 89.31 96 ALA A O 1
ATOM 647 N N . VAL A 1 97 ? -7.738 -0.516 -9.493 1.00 89.06 97 VAL A N 1
ATOM 648 C CA . VAL A 1 97 ? -7.362 0.618 -10.362 1.00 89.06 97 VAL A CA 1
ATOM 649 C C . VAL A 1 97 ? -5.937 0.541 -10.904 1.00 89.06 97 VAL A C 1
ATOM 651 O O . VAL A 1 97 ? -5.624 1.222 -11.882 1.00 89.06 97 VAL A O 1
ATOM 654 N N . TRP A 1 98 ? -5.073 -0.264 -10.292 1.00 89.69 98 TRP A N 1
ATOM 655 C CA . TRP A 1 98 ? -3.687 -0.432 -10.702 1.00 89.69 98 TRP A CA 1
ATOM 656 C C . TRP A 1 98 ? -3.561 -1.519 -11.773 1.00 89.69 98 TRP A C 1
ATOM 658 O O . TRP A 1 98 ? -4.073 -2.622 -11.631 1.00 89.69 98 TRP A O 1
ATOM 668 N N . SER A 1 99 ? -2.855 -1.216 -12.860 1.00 89.81 99 SER A N 1
ATOM 669 C CA . SER A 1 99 ? -2.679 -2.125 -13.996 1.00 89.81 99 SER A CA 1
ATOM 670 C C . SER A 1 99 ? -1.235 -2.612 -14.049 1.00 89.81 99 SER A C 1
ATOM 672 O O . SER A 1 99 ? -0.351 -1.858 -14.452 1.00 89.81 99 SER A O 1
ATOM 674 N N . SER A 1 100 ? -0.999 -3.881 -13.725 1.00 90.88 100 SER A N 1
ATOM 675 C CA . SER A 1 100 ? 0.322 -4.509 -13.816 1.00 90.88 100 SER A CA 1
ATOM 676 C C . SER A 1 100 ? 0.190 -6.000 -14.119 1.00 90.88 100 SER A C 1
ATOM 678 O O . SER A 1 100 ? -0.718 -6.653 -13.615 1.00 90.88 100 SER A O 1
ATOM 680 N N . ALA A 1 101 ? 1.107 -6.535 -14.929 1.00 91.00 101 ALA A N 1
ATOM 681 C CA . ALA A 1 101 ? 1.286 -7.983 -15.085 1.00 91.00 101 ALA A CA 1
ATOM 682 C C . ALA A 1 101 ? 2.189 -8.577 -13.989 1.00 91.00 101 ALA A C 1
ATOM 684 O O . ALA A 1 101 ? 2.227 -9.790 -13.800 1.00 91.00 101 ALA A O 1
ATOM 685 N N . VAL A 1 102 ? 2.916 -7.715 -13.276 1.00 92.56 102 VAL A N 1
ATOM 686 C CA . VAL A 1 102 ? 3.798 -8.083 -12.172 1.00 92.56 102 VAL A CA 1
ATOM 687 C C . VAL A 1 102 ? 3.043 -7.884 -10.858 1.00 92.56 102 VAL A C 1
ATOM 689 O O . VAL A 1 102 ? 2.473 -6.800 -10.666 1.00 92.56 102 VAL A O 1
ATOM 692 N N . PRO A 1 103 ? 3.001 -8.891 -9.970 1.00 94.69 103 PRO A N 1
ATOM 693 C CA . PRO A 1 103 ? 2.418 -8.732 -8.647 1.00 94.69 103 PRO A CA 1
ATOM 694 C C . PRO A 1 103 ? 3.112 -7.634 -7.836 1.00 94.69 103 PRO A C 1
ATOM 696 O O . PRO A 1 103 ? 4.301 -7.396 -8.010 1.00 94.69 103 PRO A O 1
ATOM 699 N N . VAL A 1 104 ? 2.377 -7.000 -6.923 1.00 95.06 104 VAL A N 1
ATOM 700 C CA . VAL A 1 104 ? 2.918 -6.015 -5.978 1.00 95.06 104 VAL A CA 1
ATOM 701 C C . VAL A 1 104 ? 2.961 -6.629 -4.585 1.00 95.06 104 VAL A C 1
ATOM 703 O O . VAL A 1 104 ? 1.960 -7.140 -4.091 1.00 95.06 104 VAL A O 1
ATOM 706 N N . THR A 1 105 ? 4.105 -6.562 -3.925 1.00 96.00 105 THR A N 1
ATOM 707 C CA . THR A 1 105 ? 4.312 -7.028 -2.550 1.00 96.00 105 THR A CA 1
ATOM 708 C C . THR A 1 105 ? 4.148 -5.888 -1.547 1.00 96.00 105 THR A C 1
ATOM 710 O O . THR A 1 105 ? 4.732 -4.816 -1.695 1.00 96.00 105 THR A O 1
ATOM 713 N N . VAL A 1 106 ? 3.337 -6.107 -0.515 1.00 97.19 106 VAL A N 1
ATOM 714 C CA . VAL A 1 106 ? 3.047 -5.129 0.535 1.00 97.19 106 VAL A CA 1
ATOM 715 C C . VAL A 1 106 ? 3.390 -5.727 1.892 1.00 97.19 106 VAL A C 1
ATOM 717 O O . VAL A 1 106 ? 2.816 -6.741 2.289 1.00 97.19 106 VAL A O 1
ATOM 720 N N . GLY A 1 107 ? 4.269 -5.066 2.637 1.00 97.06 107 GLY A N 1
ATOM 721 C CA . GLY A 1 107 ? 4.520 -5.343 4.046 1.00 97.06 107 GLY A CA 1
ATOM 722 C C . GLY A 1 107 ? 3.807 -4.320 4.923 1.00 97.06 107 GLY A C 1
ATOM 723 O O . GLY A 1 107 ? 4.088 -3.131 4.820 1.00 97.06 107 GLY A O 1
ATOM 724 N N . ALA A 1 108 ? 2.901 -4.759 5.792 1.00 97.81 108 ALA A N 1
ATOM 725 C CA . ALA A 1 108 ? 2.205 -3.903 6.748 1.00 97.81 108 ALA A CA 1
ATOM 726 C C . ALA A 1 108 ? 2.625 -4.260 8.178 1.00 97.81 108 ALA A C 1
ATOM 728 O O . ALA A 1 108 ? 2.554 -5.420 8.576 1.00 97.81 108 ALA A O 1
ATOM 729 N N . VAL A 1 109 ? 3.047 -3.272 8.964 1.00 97.69 109 VAL A N 1
ATOM 730 C CA . VAL A 1 109 ? 3.508 -3.474 10.346 1.00 97.69 109 VAL A CA 1
ATOM 731 C C . VAL A 1 109 ? 2.628 -2.720 11.326 1.00 97.69 109 VAL A C 1
ATOM 733 O O . VAL A 1 109 ? 2.376 -1.529 11.138 1.00 97.69 109 VAL A O 1
ATOM 736 N N . TRP A 1 110 ? 2.221 -3.396 12.396 1.00 97.81 110 TRP A N 1
ATOM 737 C CA . TRP A 1 110 ? 1.576 -2.775 13.550 1.00 97.81 110 TRP A CA 1
ATOM 738 C C . TRP A 1 110 ? 2.645 -2.410 14.584 1.00 97.81 110 TRP A C 1
ATOM 740 O O . TRP A 1 110 ? 3.325 -3.293 15.106 1.00 97.81 110 TRP A O 1
ATOM 750 N N . VAL A 1 111 ? 2.857 -1.120 14.847 1.00 97.00 111 VAL A N 1
ATOM 751 C CA . VAL A 1 111 ? 3.917 -0.644 15.756 1.00 97.00 111 VAL A CA 1
ATOM 752 C C . VAL A 1 111 ? 3.327 0.194 16.877 1.00 97.00 111 VAL A C 1
ATOM 754 O O . VAL A 1 111 ? 2.376 0.918 16.641 1.00 97.00 111 VAL A O 1
ATOM 757 N N . GLY A 1 112 ? 3.897 0.139 18.084 1.00 97.19 112 GLY A N 1
ATOM 758 C CA . GLY A 1 112 ? 3.317 0.787 19.270 1.00 97.19 112 GLY A CA 1
ATOM 759 C C . GLY A 1 112 ? 2.947 2.262 19.077 1.00 97.19 112 GLY A C 1
ATOM 760 O O . GLY A 1 112 ? 1.813 2.634 19.336 1.00 97.19 112 GLY A O 1
ATOM 761 N N . SER A 1 113 ? 3.884 3.078 18.591 1.00 96.44 113 SER A N 1
ATOM 762 C CA . SER A 1 113 ? 3.655 4.494 18.288 1.00 96.44 113 SER A CA 1
ATOM 763 C C . SER A 1 113 ? 4.569 4.956 17.154 1.00 96.44 113 SER A C 1
ATOM 765 O O . SER A 1 113 ? 5.669 4.424 16.976 1.00 96.44 113 SER A O 1
ATOM 767 N N . LEU A 1 114 ? 4.137 5.975 16.410 1.00 96.12 114 LEU A N 1
ATOM 768 C CA . LEU A 1 114 ? 4.927 6.657 15.376 1.00 96.12 114 LEU A CA 1
ATOM 769 C C . LEU A 1 114 ? 5.208 8.130 15.726 1.00 96.12 114 LEU A C 1
ATOM 771 O O . LEU A 1 114 ? 5.485 8.939 14.841 1.00 96.12 114 LEU A O 1
ATOM 775 N N . GLY A 1 115 ? 5.132 8.499 17.009 1.00 94.56 115 GLY A N 1
ATOM 776 C CA . GLY A 1 115 ? 5.496 9.844 17.468 1.00 94.56 115 GLY A CA 1
ATOM 777 C C . GLY A 1 115 ? 4.564 10.937 16.940 1.00 94.56 115 GLY A C 1
ATOM 778 O O . GLY A 1 115 ? 5.027 11.996 16.524 1.00 94.56 115 GLY A O 1
ATOM 779 N N . GLY A 1 116 ? 3.256 10.663 16.921 1.00 93.62 116 GLY A N 1
ATOM 780 C CA . GLY A 1 116 ? 2.219 11.592 16.459 1.00 93.62 116 GLY A CA 1
ATOM 781 C C . GLY A 1 116 ? 1.817 11.438 14.989 1.00 93.62 116 GLY A C 1
ATOM 782 O O . GLY A 1 116 ? 0.878 12.098 14.554 1.00 93.62 116 GLY A O 1
ATOM 783 N N . SER A 1 117 ? 2.479 10.562 14.228 1.00 96.56 117 SER A N 1
ATOM 784 C CA . SER A 1 117 ? 1.986 10.144 12.908 1.00 96.56 117 SER A CA 1
ATOM 785 C C . SER A 1 117 ? 0.991 8.994 13.054 1.00 96.56 117 SER A C 1
ATOM 787 O O . SER A 1 117 ? 1.194 8.112 13.883 1.00 96.56 117 SER A O 1
ATOM 789 N N . LEU A 1 118 ? -0.061 8.977 12.232 1.00 96.50 118 LEU A N 1
ATOM 790 C CA . LEU A 1 118 ? -1.024 7.871 12.231 1.00 96.50 118 LEU A CA 1
ATOM 791 C C . LEU A 1 118 ? -0.416 6.627 11.570 1.00 96.50 118 LEU A C 1
ATOM 793 O O . LEU A 1 118 ? -0.437 5.523 12.109 1.00 96.50 118 LEU A O 1
ATOM 797 N N . ALA A 1 119 ? 0.188 6.829 10.406 1.00 97.38 119 ALA A N 1
ATOM 798 C CA . ALA A 1 119 ? 0.861 5.799 9.642 1.00 97.38 119 ALA A CA 1
ATOM 799 C C . ALA A 1 119 ? 2.082 6.392 8.926 1.00 97.38 119 ALA A C 1
ATOM 801 O O . ALA A 1 119 ? 2.278 7.609 8.912 1.00 97.38 119 ALA A O 1
ATOM 802 N N . ALA A 1 120 ? 2.949 5.525 8.409 1.00 95.88 120 ALA A N 1
ATOM 803 C CA . ALA A 1 120 ? 4.109 5.933 7.632 1.00 95.88 120 ALA A CA 1
ATOM 804 C C . ALA A 1 120 ? 4.545 4.844 6.655 1.00 95.88 120 ALA A C 1
ATOM 806 O O . ALA A 1 120 ? 4.825 3.709 7.055 1.00 95.88 120 ALA A O 1
ATOM 807 N N . THR A 1 121 ? 4.723 5.233 5.400 1.00 95.19 121 THR A N 1
ATOM 808 C CA . THR A 1 121 ? 5.261 4.380 4.339 1.00 95.19 121 THR A CA 1
ATOM 809 C C . THR A 1 121 ? 6.749 4.629 4.136 1.00 95.19 121 THR A C 1
ATOM 811 O O . THR A 1 121 ? 7.188 5.774 4.012 1.00 95.19 121 THR A O 1
ATOM 814 N N . SER A 1 122 ? 7.548 3.561 4.102 1.00 90.19 122 SER A N 1
ATOM 815 C CA . SER A 1 122 ? 8.944 3.652 3.675 1.00 90.19 122 SER A CA 1
ATOM 816 C C . SER A 1 122 ? 9.008 4.066 2.202 1.00 90.19 122 SER A C 1
ATOM 818 O O . SER A 1 122 ? 8.191 3.597 1.406 1.00 90.19 122 SER A O 1
ATOM 820 N N . PRO A 1 123 ? 9.969 4.918 1.804 1.00 82.12 123 PRO A N 1
ATOM 821 C CA . PRO A 1 123 ? 10.148 5.23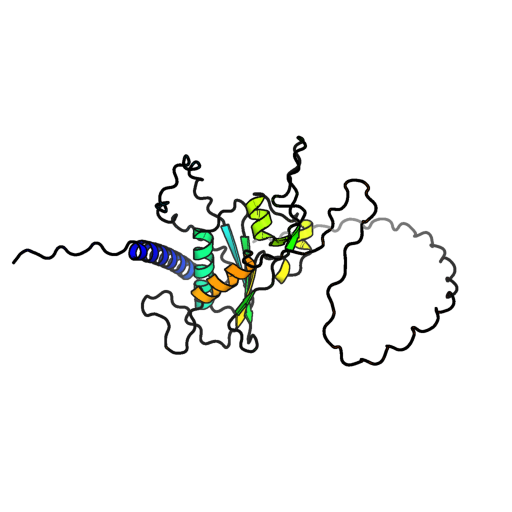8 0.396 1.00 82.12 123 PRO A CA 1
ATOM 822 C C . PRO A 1 123 ? 10.421 3.948 -0.391 1.00 82.12 123 PRO A C 1
ATOM 824 O O . PRO A 1 123 ? 11.178 3.102 0.094 1.00 82.12 123 PRO A O 1
ATOM 827 N N . PRO A 1 124 ? 9.840 3.783 -1.591 1.00 84.19 124 PRO A N 1
ATOM 828 C CA . PRO A 1 124 ? 10.127 2.611 -2.400 1.00 84.19 124 PRO A CA 1
ATOM 829 C C . PRO A 1 124 ? 11.597 2.620 -2.824 1.00 84.19 124 PRO A C 1
ATOM 831 O O . PRO A 1 124 ? 12.224 3.678 -2.948 1.00 84.19 124 PRO A O 1
ATOM 834 N N . LEU A 1 125 ? 12.140 1.442 -3.131 1.00 88.44 125 LEU A N 1
ATOM 835 C CA . LEU A 1 125 ? 13.420 1.364 -3.822 1.00 88.44 125 LEU A CA 1
ATOM 836 C C . LEU A 1 125 ? 13.291 2.055 -5.186 1.00 88.44 125 LEU A C 1
ATOM 838 O O . LEU A 1 125 ? 12.521 1.623 -6.046 1.00 88.44 125 LEU A O 1
ATOM 842 N N . PHE A 1 126 ? 14.052 3.129 -5.383 1.00 90.12 126 PHE A N 1
ATOM 843 C CA . PHE A 1 126 ? 14.083 3.854 -6.646 1.00 90.12 126 PHE A CA 1
ATOM 844 C C . PHE A 1 126 ? 15.119 3.251 -7.590 1.00 90.12 126 PHE A C 1
ATOM 846 O O . PHE A 1 126 ? 16.307 3.174 -7.278 1.00 90.12 126 PHE A O 1
ATOM 853 N N . LEU A 1 127 ? 14.661 2.872 -8.776 1.00 87.94 127 LEU A N 1
ATOM 854 C CA . LEU A 1 127 ? 15.463 2.277 -9.831 1.00 87.94 127 LEU A CA 1
ATOM 855 C C . LEU A 1 127 ? 15.467 3.195 -11.050 1.00 87.94 127 LEU A C 1
ATOM 857 O O . LEU A 1 127 ? 14.486 3.877 -11.357 1.00 87.94 127 LEU A O 1
ATOM 861 N N . ARG A 1 128 ? 16.596 3.230 -11.754 1.00 87.69 128 ARG A N 1
ATOM 862 C CA . ARG A 1 128 ? 16.720 4.010 -12.985 1.00 87.69 128 ARG A CA 1
ATOM 863 C C . ARG A 1 128 ? 15.957 3.322 -14.113 1.00 87.69 128 ARG A C 1
ATOM 865 O O . ARG A 1 128 ? 16.104 2.118 -14.306 1.00 87.69 128 ARG A O 1
ATOM 872 N N . GLY A 1 129 ? 15.193 4.099 -14.878 1.00 83.88 129 GLY A N 1
ATOM 873 C CA . GLY A 1 129 ? 14.524 3.590 -16.072 1.00 83.88 129 GLY A CA 1
ATOM 874 C C . GLY A 1 129 ? 15.521 3.107 -17.128 1.00 83.88 129 GLY A C 1
ATOM 875 O O . GLY A 1 129 ? 16.606 3.673 -17.300 1.00 83.88 129 GLY A O 1
ATOM 876 N N . GLY A 1 130 ? 15.147 2.071 -17.870 1.00 80.75 130 GLY A N 1
ATOM 877 C CA . GLY A 1 130 ? 15.884 1.668 -19.058 1.00 80.75 130 GLY A CA 1
ATOM 878 C C . GLY A 1 130 ? 15.451 2.529 -2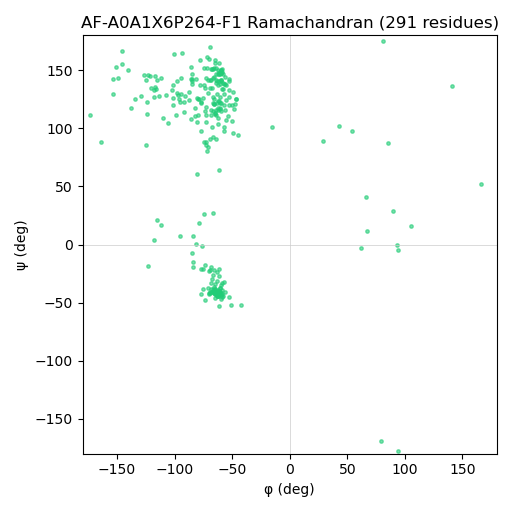0.219 1.00 80.75 130 GLY A C 1
ATOM 879 O O . GLY A 1 130 ? 14.301 2.512 -20.625 1.00 80.75 130 GLY A O 1
ATOM 880 N N . GLY A 1 131 ? 16.354 3.308 -20.799 1.00 62.75 131 GLY A N 1
ATOM 881 C CA . GLY A 1 131 ? 16.011 3.978 -22.051 1.00 62.75 131 GLY A CA 1
ATOM 882 C C . GLY A 1 131 ? 15.785 2.913 -23.089 1.00 62.75 131 GLY A C 1
ATOM 883 O O . GLY A 1 131 ? 16.764 2.281 -23.498 1.00 62.75 131 GLY A O 1
ATOM 884 N N . GLY A 1 132 ? 14.532 2.771 -23.511 1.00 52.56 132 GLY A N 1
ATOM 885 C CA . GLY A 1 132 ? 14.135 2.138 -24.759 1.00 52.56 132 GLY A CA 1
ATOM 886 C C . GLY A 1 132 ? 14.727 2.907 -25.938 1.00 52.56 132 GLY A C 1
ATOM 887 O O . GLY A 1 132 ? 14.018 3.538 -26.710 1.00 52.56 132 GLY A O 1
ATOM 888 N N . GLY A 1 133 ? 16.053 2.922 -26.034 1.00 43.44 133 GLY A N 1
ATOM 889 C CA . GLY A 1 133 ? 16.774 3.310 -27.228 1.00 43.44 133 GLY A CA 1
ATOM 890 C C . GLY A 1 133 ? 16.750 2.100 -28.137 1.00 43.44 133 GLY A C 1
ATOM 891 O O . GLY A 1 133 ? 17.406 1.104 -27.843 1.00 43.44 133 GLY A O 1
ATOM 892 N N . GLY A 1 134 ? 15.923 2.176 -29.175 1.00 44.44 134 GLY A N 1
ATOM 893 C CA . GLY A 1 134 ? 15.787 1.148 -30.193 1.00 44.44 134 GLY A CA 1
ATOM 894 C C . GLY A 1 134 ? 17.143 0.651 -30.690 1.00 44.44 134 GLY A C 1
ATOM 895 O O . GLY A 1 134 ? 17.984 1.418 -31.143 1.00 44.44 134 GLY A O 1
ATOM 896 N N . GLY A 1 135 ? 17.325 -0.657 -30.612 1.00 38.00 135 GLY A N 1
ATOM 897 C CA . GLY A 1 135 ? 18.420 -1.391 -31.222 1.00 38.00 135 GLY A CA 1
ATOM 898 C C . GLY A 1 135 ? 18.000 -2.846 -31.209 1.00 38.00 135 GLY A C 1
ATOM 899 O O . GLY A 1 135 ? 18.174 -3.525 -30.204 1.00 38.00 135 GLY A O 1
ATOM 900 N N . GLY A 1 136 ? 17.300 -3.265 -32.265 1.00 42.22 136 GLY A N 1
ATOM 901 C CA . GLY A 1 136 ? 16.651 -4.570 -32.367 1.00 42.22 136 GLY A CA 1
ATOM 902 C C . GLY A 1 136 ? 17.572 -5.713 -31.946 1.00 42.22 136 GLY A C 1
ATOM 903 O O . GLY A 1 136 ? 18.639 -5.898 -32.519 1.00 42.22 136 GLY A O 1
ATOM 904 N N . GLY A 1 137 ? 17.156 -6.472 -30.934 1.00 40.78 137 GLY A N 1
ATOM 905 C CA . GLY A 1 137 ? 17.939 -7.611 -30.467 1.00 40.78 137 GLY A CA 1
ATOM 906 C C . GLY A 1 137 ? 17.515 -8.162 -29.111 1.00 40.78 137 GLY A C 1
ATOM 907 O O . GLY A 1 137 ? 18.351 -8.283 -28.230 1.00 40.78 137 GLY A O 1
ATOM 908 N N . GLY A 1 138 ? 16.228 -8.470 -28.922 1.00 43.50 138 GLY A N 1
ATOM 909 C CA . GLY A 1 138 ? 15.758 -9.526 -28.004 1.00 43.50 138 GLY A CA 1
ATOM 910 C C . GLY A 1 138 ? 16.033 -9.440 -26.491 1.00 43.50 138 GLY A C 1
ATOM 911 O O . GLY A 1 138 ? 15.560 -10.313 -25.772 1.00 43.50 138 GLY A O 1
ATOM 912 N N . GLY A 1 139 ? 16.747 -8.441 -25.974 1.00 44.72 139 GLY A N 1
ATOM 913 C CA . GLY A 1 139 ? 16.998 -8.279 -24.538 1.00 44.72 139 GLY A CA 1
ATOM 914 C C . GLY A 1 139 ? 15.991 -7.324 -23.906 1.00 44.72 139 GLY A C 1
ATOM 915 O O . GLY A 1 139 ? 15.890 -6.184 -24.349 1.00 44.72 139 GLY A O 1
ATOM 916 N N . GLY A 1 140 ? 15.252 -7.781 -22.891 1.00 52.19 140 GLY A N 1
ATOM 917 C CA . GLY A 1 140 ? 14.242 -7.009 -22.161 1.00 52.19 140 GLY A CA 1
ATOM 918 C C . GLY A 1 140 ? 14.745 -5.636 -21.712 1.00 52.19 140 GLY A C 1
ATOM 919 O O . GLY A 1 140 ? 15.392 -5.505 -20.676 1.00 52.19 140 GLY A O 1
ATOM 920 N N . GLY A 1 141 ? 14.452 -4.606 -22.505 1.00 55.44 141 GLY A N 1
ATOM 921 C CA . GLY A 1 141 ? 14.698 -3.226 -22.120 1.00 55.44 141 GLY A CA 1
ATOM 922 C C . GLY A 1 141 ? 13.789 -2.883 -20.949 1.00 55.44 141 GLY A C 1
ATOM 923 O O . GLY A 1 141 ? 12.569 -2.987 -21.064 1.00 55.44 141 GLY A O 1
ATOM 924 N N . THR A 1 142 ? 14.373 -2.492 -19.820 1.00 63.09 142 THR A N 1
ATOM 925 C CA . THR A 1 142 ? 13.622 -1.926 -18.698 1.00 63.09 142 THR A CA 1
ATOM 926 C C . THR A 1 142 ? 12.831 -0.715 -19.194 1.00 63.09 142 THR A C 1
ATOM 928 O O . THR A 1 142 ? 13.327 0.053 -20.011 1.00 63.09 142 THR A O 1
ATOM 931 N N . ALA A 1 143 ? 11.580 -0.556 -18.766 1.00 76.88 143 ALA A N 1
ATOM 932 C CA . ALA A 1 143 ? 10.760 0.582 -19.177 1.00 76.88 143 ALA A CA 1
ATOM 933 C C . ALA A 1 143 ? 11.271 1.911 -18.572 1.00 76.88 143 ALA A C 1
ATOM 935 O O . ALA A 1 143 ? 12.112 1.929 -17.671 1.00 76.88 143 ALA A O 1
ATOM 936 N N . GLY A 1 144 ? 10.732 3.040 -19.041 1.00 82.94 144 GLY A N 1
ATOM 937 C CA . GLY A 1 144 ? 11.006 4.372 -18.486 1.00 82.94 144 GLY A CA 1
ATOM 938 C C . GLY A 1 144 ? 12.138 5.142 -19.176 1.00 82.94 144 GLY A C 1
ATOM 939 O O . GLY A 1 144 ? 12.699 4.723 -20.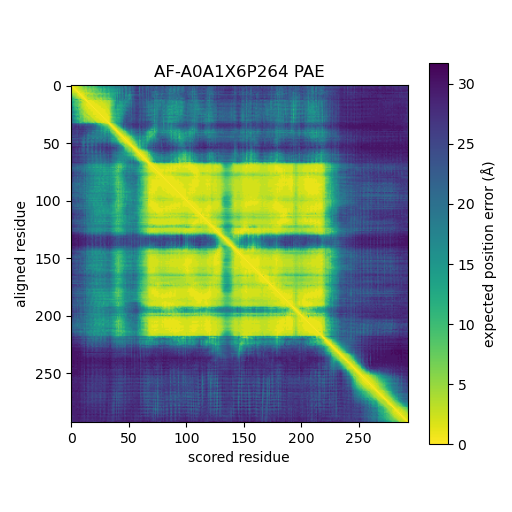183 1.00 82.94 144 GLY A O 1
ATOM 940 N N . ARG A 1 145 ? 12.457 6.337 -18.670 1.00 82.06 145 ARG A N 1
ATOM 941 C CA . ARG A 1 145 ? 13.559 7.161 -19.196 1.00 82.06 145 ARG A CA 1
ATOM 942 C C . ARG A 1 145 ? 14.858 6.930 -18.408 1.00 82.06 145 ARG A C 1
ATOM 944 O O . ARG A 1 145 ? 14.813 6.811 -17.186 1.00 82.06 145 ARG A O 1
ATOM 951 N N . ARG A 1 146 ? 16.023 6.947 -19.082 1.00 80.81 146 ARG A N 1
ATOM 952 C CA . ARG A 1 146 ? 17.365 6.760 -18.451 1.00 80.81 146 ARG A CA 1
ATOM 953 C C . ARG A 1 146 ? 17.745 7.842 -17.450 1.00 80.81 146 ARG A C 1
ATOM 955 O O . ARG A 1 146 ? 18.628 7.634 -16.621 1.00 80.81 146 ARG A O 1
ATOM 962 N N . ASP A 1 147 ? 17.141 9.009 -17.587 1.00 80.94 147 ASP A N 1
ATOM 963 C CA . ASP A 1 147 ? 17.354 10.187 -16.753 1.00 80.94 147 ASP A CA 1
ATOM 964 C C . ASP A 1 147 ? 16.317 10.297 -15.626 1.00 80.94 147 ASP A C 1
ATOM 966 O O . ASP A 1 147 ? 16.288 11.296 -14.916 1.00 80.94 147 ASP A O 1
ATOM 970 N N . SER A 1 148 ? 15.469 9.279 -15.449 1.00 82.69 148 SER A N 1
ATOM 971 C CA . SER A 1 148 ? 14.400 9.260 -14.452 1.00 82.69 148 SER A CA 1
ATOM 972 C C . SER A 1 148 ? 14.547 8.077 -13.496 1.00 82.69 148 SER A C 1
ATOM 974 O O . SER A 1 148 ? 14.983 6.986 -13.878 1.00 82.69 148 SER A O 1
ATOM 976 N N . LEU A 1 149 ? 14.173 8.313 -12.240 1.00 86.44 149 LEU A N 1
ATOM 977 C CA . LEU A 1 149 ? 14.034 7.286 -11.217 1.00 86.44 149 LEU A CA 1
ATOM 978 C C . LEU A 1 149 ? 12.555 6.954 -11.044 1.00 86.44 149 LEU A C 1
ATOM 980 O O . LEU A 1 149 ? 11.710 7.845 -10.988 1.00 86.44 149 LEU A O 1
ATOM 984 N N . TYR A 1 150 ? 12.265 5.669 -10.929 1.00 87.94 150 TYR A N 1
ATOM 985 C CA . TYR A 1 150 ? 10.929 5.144 -10.699 1.00 87.94 150 TYR A CA 1
ATOM 986 C C . TYR A 1 150 ? 10.975 4.260 -9.461 1.00 87.94 150 TYR A C 1
ATOM 988 O O . TYR A 1 150 ? 11.946 3.528 -9.270 1.00 87.94 150 TYR A O 1
ATOM 996 N N . GLY A 1 151 ? 9.941 4.305 -8.622 1.00 90.69 151 GLY A N 1
ATOM 997 C CA . GLY A 1 151 ? 9.790 3.282 -7.590 1.00 90.69 151 GLY A CA 1
ATOM 998 C C . GLY A 1 151 ? 9.669 1.903 -8.245 1.00 90.69 151 GLY A C 1
ATOM 999 O O . GLY A 1 151 ? 9.033 1.780 -9.298 1.00 90.69 151 GLY A O 1
ATOM 1000 N N . ARG A 1 152 ? 10.274 0.882 -7.631 1.00 91.25 152 ARG A N 1
ATOM 1001 C CA . ARG A 1 152 ? 10.264 -0.513 -8.100 1.00 91.25 152 ARG A CA 1
ATOM 1002 C C . ARG A 1 152 ? 8.893 -0.986 -8.617 1.00 91.25 152 ARG A C 1
ATOM 1004 O O . ARG A 1 152 ? 8.863 -1.384 -9.780 1.00 91.25 152 ARG A O 1
ATOM 1011 N N . PRO A 1 153 ? 7.759 -0.844 -7.888 1.00 93.44 153 PRO A N 1
ATOM 1012 C CA . PRO A 1 153 ? 6.459 -1.317 -8.381 1.00 93.44 153 PRO A CA 1
ATOM 1013 C C . PRO A 1 153 ? 6.015 -0.652 -9.688 1.00 93.44 153 PRO A C 1
ATOM 1015 O O . PRO A 1 153 ? 5.449 -1.313 -10.556 1.00 93.44 153 PRO A O 1
ATOM 1018 N N . MET A 1 154 ? 6.285 0.646 -9.869 1.00 91.88 154 MET A N 1
ATOM 1019 C CA . MET A 1 154 ? 5.960 1.347 -11.117 1.00 91.88 154 MET A CA 1
ATOM 1020 C C . MET A 1 154 ? 6.862 0.882 -12.256 1.00 91.88 154 MET A C 1
ATOM 1022 O O . MET A 1 154 ? 6.383 0.664 -13.366 1.00 91.88 154 MET A O 1
ATOM 1026 N N . LEU A 1 155 ? 8.163 0.722 -11.998 1.00 90.81 155 LEU A N 1
ATOM 1027 C CA . LEU A 1 155 ? 9.090 0.248 -13.021 1.00 90.81 155 LEU A CA 1
ATOM 1028 C C . LEU A 1 155 ? 8.736 -1.175 -13.474 1.00 90.81 155 LEU A C 1
ATOM 1030 O O . LEU A 1 155 ? 8.662 -1.413 -14.681 1.00 90.81 155 LEU A O 1
ATOM 1034 N N . SER A 1 156 ? 8.433 -2.068 -12.525 1.00 91.38 156 SER A N 1
ATOM 1035 C CA . SER A 1 156 ? 7.953 -3.425 -12.797 1.00 91.38 156 SER A CA 1
ATOM 1036 C C . SER A 1 156 ? 6.642 -3.405 -13.594 1.00 91.38 156 SER A C 1
ATOM 1038 O O . SER A 1 156 ? 6.524 -4.070 -14.624 1.00 91.38 156 SER A O 1
ATOM 1040 N N . ALA A 1 157 ? 5.669 -2.579 -13.189 1.00 90.94 157 ALA A N 1
ATOM 1041 C CA . ALA A 1 157 ? 4.379 -2.466 -13.873 1.00 90.94 157 ALA A CA 1
ATOM 1042 C C . ALA A 1 157 ? 4.502 -1.944 -15.314 1.00 90.94 157 ALA A C 1
ATOM 1044 O O . ALA A 1 157 ? 3.856 -2.470 -16.222 1.00 90.94 157 ALA A O 1
ATOM 1045 N N . MET A 1 158 ? 5.349 -0.934 -15.543 1.00 89.62 158 MET A N 1
ATOM 1046 C CA . MET A 1 158 ? 5.607 -0.395 -16.880 1.00 89.62 158 MET A CA 1
ATOM 1047 C C . MET A 1 158 ? 6.357 -1.390 -17.773 1.00 89.62 158 MET A C 1
ATOM 1049 O O . MET A 1 158 ? 6.077 -1.458 -18.968 1.00 89.62 158 MET A O 1
ATOM 1053 N N . GLY A 1 159 ? 7.313 -2.138 -17.211 1.00 88.81 159 GLY A N 1
ATOM 1054 C CA . GLY A 1 159 ? 8.092 -3.144 -17.937 1.00 88.81 159 GLY A CA 1
ATOM 1055 C C . GLY A 1 159 ? 7.338 -4.451 -18.179 1.00 88.81 159 GLY A C 1
ATOM 1056 O O . GLY A 1 159 ? 7.705 -5.208 -19.074 1.00 88.81 159 GLY A O 1
ATOM 1057 N N . GLY A 1 160 ? 6.296 -4.726 -17.389 1.00 89.44 160 GLY A N 1
ATOM 1058 C CA . GLY A 1 160 ? 5.596 -6.011 -17.396 1.00 89.44 160 GLY A CA 1
ATOM 1059 C C . GLY A 1 160 ? 6.450 -7.178 -16.886 1.00 89.44 160 GLY A C 1
ATOM 1060 O O . GLY A 1 160 ? 6.053 -8.329 -17.045 1.00 89.44 160 GLY A O 1
ATOM 1061 N N . VAL A 1 161 ? 7.607 -6.888 -16.288 1.00 89.31 161 VAL A N 1
ATOM 1062 C CA . VAL A 1 161 ? 8.566 -7.843 -15.723 1.00 89.31 161 VAL A CA 1
ATOM 1063 C C . VAL A 1 161 ? 9.123 -7.271 -14.428 1.00 89.31 161 VAL A C 1
ATOM 1065 O O . VAL A 1 161 ? 9.201 -6.052 -14.285 1.00 89.31 161 VAL A O 1
ATOM 1068 N N . GLU A 1 162 ? 9.497 -8.133 -13.486 1.00 91.25 162 GLU A N 1
ATOM 1069 C CA . GLU A 1 162 ? 10.045 -7.675 -12.211 1.00 91.25 162 GLU A CA 1
ATOM 1070 C C . GLU A 1 162 ? 11.368 -6.925 -12.420 1.00 91.25 162 GLU A C 1
ATOM 1072 O O . GLU A 1 162 ? 12.259 -7.389 -13.135 1.00 91.25 162 GLU A O 1
ATOM 1077 N N . ALA A 1 163 ? 11.475 -5.731 -11.830 1.00 90.12 163 ALA A N 1
ATOM 1078 C CA . ALA A 1 163 ? 12.605 -4.834 -12.044 1.00 90.12 163 ALA A CA 1
ATOM 1079 C C . ALA A 1 163 ? 13.891 -5.291 -11.334 1.00 90.12 163 ALA A C 1
ATOM 1081 O O . ALA A 1 163 ? 14.976 -4.821 -11.685 1.00 90.12 163 ALA A O 1
ATOM 1082 N N . LEU A 1 164 ? 13.782 -6.191 -10.351 1.00 88.44 164 LEU A N 1
ATOM 1083 C CA . LEU A 1 164 ? 14.912 -6.856 -9.708 1.00 88.44 164 LEU A CA 1
ATOM 1084 C C . LEU A 1 164 ? 14.931 -8.347 -10.044 1.00 88.44 164 LEU A C 1
ATOM 1086 O O . LEU A 1 164 ? 13.900 -9.011 -10.073 1.00 88.44 164 LEU A O 1
ATOM 1090 N N . ASP A 1 165 ? 16.119 -8.914 -10.226 1.00 87.75 165 ASP A N 1
ATOM 1091 C CA . ASP A 1 165 ? 16.235 -10.369 -10.226 1.00 87.75 165 ASP A CA 1
ATOM 1092 C C . ASP A 1 165 ? 16.048 -10.944 -8.807 1.00 87.75 165 ASP A C 1
ATOM 1094 O O . ASP A 1 165 ? 16.163 -10.246 -7.793 1.00 87.75 165 ASP A O 1
ATOM 1098 N N . GLY A 1 166 ? 15.754 -12.245 -8.728 1.00 83.12 166 GLY A N 1
ATOM 1099 C CA . GLY A 1 166 ? 15.465 -12.907 -7.455 1.00 83.12 166 GLY A CA 1
ATOM 1100 C C . GLY A 1 166 ? 16.626 -12.883 -6.453 1.00 83.12 166 GLY A C 1
ATOM 1101 O O . GLY A 1 166 ? 16.381 -12.899 -5.249 1.00 83.12 166 GLY A O 1
ATOM 1102 N N . ALA A 1 167 ? 17.880 -12.809 -6.913 1.00 86.31 167 ALA A N 1
ATOM 1103 C CA . ALA A 1 167 ? 19.038 -12.745 -6.024 1.00 86.31 167 ALA A CA 1
ATOM 1104 C C . ALA A 1 167 ? 19.197 -11.342 -5.420 1.00 86.31 167 ALA A C 1
ATOM 1106 O O . ALA A 1 167 ? 19.438 -11.214 -4.219 1.00 86.31 167 ALA A O 1
ATOM 1107 N N . ALA A 1 168 ? 19.011 -10.298 -6.232 1.00 86.94 168 ALA A N 1
ATOM 1108 C CA . ALA A 1 168 ? 19.003 -8.912 -5.787 1.00 86.94 168 ALA A CA 1
ATOM 1109 C C . ALA A 1 168 ? 17.855 -8.654 -4.803 1.00 86.94 168 ALA A C 1
ATOM 1111 O O . ALA A 1 168 ? 18.087 -8.065 -3.751 1.00 86.94 168 ALA A O 1
ATOM 1112 N N . ALA A 1 169 ? 16.649 -9.151 -5.099 1.00 86.88 169 ALA A N 1
ATOM 1113 C CA . ALA A 1 169 ? 15.499 -9.036 -4.205 1.00 86.88 169 ALA A CA 1
ATOM 1114 C C . ALA A 1 169 ? 15.732 -9.748 -2.858 1.00 86.88 169 ALA A C 1
ATOM 1116 O O . ALA A 1 169 ? 15.416 -9.195 -1.808 1.00 86.88 169 ALA A O 1
ATOM 1117 N N . ALA A 1 170 ? 16.34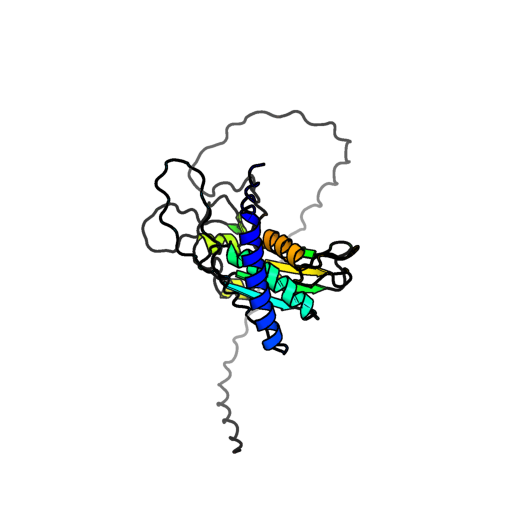1 -10.939 -2.867 1.00 86.62 170 ALA A N 1
ATOM 1118 C CA . ALA A 1 170 ? 16.628 -11.705 -1.652 1.00 86.62 170 ALA A CA 1
ATOM 1119 C C . ALA A 1 170 ? 17.703 -11.076 -0.744 1.00 86.62 170 ALA A C 1
ATOM 1121 O O . ALA A 1 170 ? 17.784 -11.420 0.434 1.00 86.62 170 ALA A O 1
ATOM 1122 N N . ALA A 1 171 ? 18.537 -10.178 -1.273 1.00 91.94 171 ALA A N 1
ATOM 1123 C CA . ALA A 1 171 ? 19.570 -9.485 -0.503 1.00 91.94 171 ALA A CA 1
ATOM 1124 C C . ALA A 1 171 ? 19.053 -8.230 0.228 1.00 91.94 171 ALA A C 1
ATOM 1126 O O . ALA A 1 171 ? 19.803 -7.617 0.991 1.00 91.94 171 ALA A O 1
ATOM 1127 N N . LEU A 1 172 ? 17.805 -7.824 -0.022 1.00 91.06 172 LEU A N 1
ATOM 1128 C CA . LEU A 1 172 ? 17.211 -6.627 0.565 1.00 91.06 172 LEU A CA 1
ATOM 1129 C C . LEU A 1 172 ? 16.838 -6.834 2.036 1.00 91.06 172 LEU A C 1
ATOM 1131 O O . LEU A 1 172 ? 16.530 -7.939 2.484 1.00 91.06 172 LEU A O 1
ATOM 1135 N N . SER A 1 173 ? 16.848 -5.736 2.795 1.00 91.38 173 SER A N 1
ATOM 1136 C CA . SER A 1 173 ? 16.286 -5.724 4.145 1.00 91.38 173 SER A CA 1
ATOM 1137 C C . SER A 1 173 ? 14.770 -5.969 4.087 1.00 91.38 173 SER A C 1
ATOM 1139 O O . SER A 1 173 ? 14.154 -5.721 3.054 1.00 91.38 173 SER A O 1
ATOM 1141 N N . THR A 1 174 ? 14.133 -6.421 5.175 1.00 88.44 174 THR A N 1
ATOM 1142 C CA . THR A 1 174 ? 12.678 -6.683 5.166 1.00 88.44 174 THR A CA 1
ATOM 1143 C C . THR A 1 174 ? 11.845 -5.490 4.669 1.00 88.44 174 THR A C 1
ATOM 1145 O O . THR A 1 174 ? 10.976 -5.721 3.832 1.00 88.44 174 THR A O 1
ATOM 1148 N N . PRO A 1 175 ? 12.090 -4.231 5.096 1.00 88.06 175 PRO A N 1
ATOM 1149 C CA . PRO A 1 175 ? 11.390 -3.076 4.530 1.00 88.06 175 PRO A CA 1
ATOM 1150 C C . PRO A 1 175 ? 11.579 -2.897 3.021 1.00 88.06 175 PRO A C 1
ATOM 1152 O O . PRO A 1 175 ? 10.625 -2.553 2.334 1.00 88.06 175 PRO A O 1
ATOM 1155 N N . ASP A 1 176 ? 12.785 -3.149 2.512 1.00 88.44 176 ASP A N 1
ATOM 1156 C CA . ASP A 1 176 ? 13.123 -2.938 1.098 1.00 88.44 176 ASP A CA 1
ATOM 1157 C C . ASP A 1 176 ? 12.716 -4.129 0.211 1.00 88.44 176 ASP A C 1
ATOM 1159 O O . ASP A 1 176 ? 12.612 -4.001 -1.008 1.00 88.44 176 ASP A O 1
ATOM 1163 N N . ALA A 1 177 ? 12.496 -5.306 0.806 1.00 91.44 177 ALA A N 1
ATOM 1164 C CA . ALA A 1 177 ? 12.078 -6.509 0.097 1.00 91.44 177 ALA A CA 1
ATOM 1165 C C . ALA A 1 177 ? 10.651 -6.378 -0.464 1.00 91.44 177 ALA A C 1
ATOM 1167 O O . ALA A 1 177 ? 10.362 -6.945 -1.522 1.00 91.44 177 ALA A O 1
ATOM 1168 N N . HIS A 1 178 ? 9.790 -5.595 0.193 1.00 94.94 178 HIS A N 1
ATOM 1169 C CA . HIS A 1 178 ? 8.444 -5.275 -0.292 1.00 94.94 178 HIS A CA 1
ATOM 1170 C C . HIS A 1 178 ? 8.457 -4.093 -1.259 1.00 94.94 178 HIS A C 1
ATOM 1172 O O . HIS A 1 178 ? 9.227 -3.152 -1.099 1.00 94.94 178 HIS A O 1
ATOM 1178 N N . ASP A 1 179 ? 7.553 -4.107 -2.238 1.00 94.06 179 ASP A N 1
ATOM 1179 C CA . ASP A 1 179 ? 7.336 -2.952 -3.118 1.00 94.06 179 ASP A CA 1
ATOM 1180 C C . ASP A 1 179 ? 6.797 -1.759 -2.340 1.00 94.06 179 ASP A C 1
ATOM 1182 O O . ASP A 1 179 ? 7.102 -0.607 -2.650 1.00 94.06 179 ASP A O 1
ATOM 1186 N N . VAL A 1 180 ? 5.981 -2.059 -1.330 1.00 95.31 180 VAL A N 1
ATOM 1187 C CA . VAL A 1 180 ? 5.387 -1.091 -0.423 1.00 95.31 180 VAL A CA 1
ATOM 1188 C C . VAL A 1 180 ? 5.535 -1.593 1.008 1.00 95.31 180 VAL A C 1
ATOM 1190 O O . VAL A 1 180 ? 5.085 -2.689 1.332 1.00 95.31 180 VAL A O 1
ATOM 1193 N N . TYR A 1 181 ? 6.132 -0.789 1.885 1.00 96.19 181 TYR A N 1
ATOM 1194 C CA . TYR A 1 181 ? 6.262 -1.125 3.302 1.00 96.19 181 TYR A CA 1
ATOM 1195 C C . TYR A 1 181 ? 5.652 -0.033 4.175 1.00 96.19 181 TYR A C 1
ATOM 1197 O O . TYR A 1 181 ? 6.169 1.083 4.236 1.00 96.19 181 TYR A O 1
ATOM 1205 N N . VAL A 1 182 ? 4.550 -0.355 4.847 1.00 97.19 182 VAL A N 1
ATOM 1206 C CA . VAL A 1 182 ? 3.740 0.579 5.635 1.00 97.19 182 VAL A CA 1
ATOM 1207 C C . VAL A 1 182 ? 3.781 0.204 7.106 1.00 97.19 182 VAL A C 1
ATOM 1209 O O . VAL A 1 182 ? 3.742 -0.968 7.476 1.00 97.19 182 VAL A O 1
ATOM 1212 N N . ARG A 1 183 ? 3.822 1.219 7.964 1.00 97.75 183 ARG A N 1
ATOM 1213 C CA . ARG A 1 183 ? 3.693 1.093 9.414 1.00 97.75 183 ARG A CA 1
ATOM 1214 C C . ARG A 1 183 ? 2.446 1.834 9.868 1.00 97.75 183 ARG A C 1
ATOM 1216 O O . ARG A 1 183 ? 2.250 2.973 9.459 1.00 97.75 183 ARG A O 1
ATOM 1223 N N . PHE A 1 184 ? 1.662 1.220 10.742 1.00 98.06 184 PHE A N 1
ATOM 1224 C CA . PHE A 1 184 ? 0.501 1.827 11.389 1.00 98.06 184 PHE A CA 1
ATOM 1225 C C . PHE A 1 184 ? 0.741 1.902 12.896 1.00 98.06 184 PHE A C 1
ATOM 1227 O O . PHE A 1 184 ? 1.223 0.936 13.494 1.00 98.06 184 PHE A O 1
ATOM 1234 N N . ALA A 1 185 ? 0.442 3.054 13.492 1.00 97.69 185 ALA A N 1
ATOM 1235 C CA . ALA A 1 185 ? 0.601 3.280 14.920 1.00 97.69 185 ALA A CA 1
ATOM 1236 C C . ALA A 1 185 ? -0.545 2.618 15.703 1.00 97.69 185 ALA A C 1
ATOM 1238 O O . ALA A 1 185 ? -1.712 2.895 15.456 1.00 97.69 185 ALA A O 1
ATOM 1239 N N . ALA A 1 186 ? -0.223 1.728 16.633 1.00 97.69 186 ALA A N 1
ATOM 1240 C CA . ALA A 1 186 ? -1.175 0.931 17.400 1.00 97.69 186 ALA A CA 1
ATOM 1241 C C . ALA A 1 186 ? -1.887 1.734 18.499 1.00 97.69 186 ALA A C 1
ATOM 1243 O O . ALA A 1 186 ? -2.948 1.324 18.959 1.00 97.69 186 ALA A O 1
ATOM 1244 N N . ASP A 1 187 ? -1.299 2.853 18.924 1.00 96.88 187 ASP A N 1
ATOM 1245 C CA . ASP A 1 187 ? -1.825 3.780 19.929 1.00 96.88 187 ASP A CA 1
ATOM 1246 C C . ASP A 1 187 ? -2.857 4.777 19.372 1.00 96.88 187 ASP A C 1
ATOM 1248 O O . ASP A 1 187 ? -3.394 5.600 20.114 1.00 96.88 187 ASP A O 1
ATOM 1252 N N . VAL A 1 188 ? -3.164 4.698 18.076 1.00 97.00 188 VAL A N 1
ATOM 1253 C CA . VAL A 1 188 ? -4.198 5.508 17.429 1.00 97.00 188 VAL A CA 1
ATOM 1254 C C . VAL A 1 188 ? -5.571 4.843 17.592 1.00 97.00 188 VAL A C 1
ATOM 1256 O O . VAL A 1 188 ? -5.694 3.630 17.399 1.00 97.00 188 VAL A O 1
ATOM 1259 N N . PRO A 1 189 ? -6.633 5.616 17.893 1.00 96.50 189 PRO A N 1
ATOM 1260 C CA . PRO A 1 189 ? -8.004 5.112 17.917 1.00 96.50 189 PRO A CA 1
ATOM 1261 C C . PRO A 1 189 ? -8.494 4.829 16.487 1.00 96.50 189 PRO A C 1
ATOM 1263 O O . PRO A 1 189 ? -9.108 5.671 15.833 1.00 96.50 189 PRO A O 1
ATOM 1266 N N . TRP A 1 190 ? -8.164 3.652 15.962 1.00 96.69 190 TRP A N 1
ATOM 1267 C CA . TRP A 1 190 ? -8.561 3.246 14.618 1.00 96.69 190 TRP A CA 1
ATOM 1268 C C . TRP A 1 190 ? -9.997 2.736 14.572 1.00 96.69 190 TRP A C 1
ATOM 1270 O O . TRP A 1 190 ? -10.336 1.743 15.215 1.00 96.69 190 TRP A O 1
ATOM 1280 N N . TYR A 1 191 ? -10.791 3.326 13.687 1.00 96.25 191 TYR A N 1
ATOM 1281 C CA . TYR A 1 191 ? -11.986 2.693 13.160 1.00 96.25 191 TYR A CA 1
ATOM 1282 C C . TYR A 1 191 ? -11.565 1.659 12.103 1.00 96.25 191 TYR A C 1
ATOM 1284 O O . TYR A 1 191 ? -10.860 1.966 11.138 1.00 96.25 191 TYR A O 1
ATOM 1292 N N . THR A 1 192 ? -11.958 0.404 12.325 1.00 95.69 192 THR A N 1
ATOM 1293 C CA . THR A 1 192 ? -11.601 -0.753 11.475 1.00 95.69 192 THR A CA 1
ATOM 1294 C C . THR A 1 192 ? -12.818 -1.419 10.836 1.00 95.69 192 THR A C 1
ATOM 1296 O O . THR A 1 192 ? -12.688 -2.444 10.165 1.00 95.69 192 THR A O 1
ATOM 1299 N N . GLY A 1 193 ? -14.007 -0.850 11.051 1.00 89.50 193 GLY A N 1
ATOM 1300 C CA . GLY A 1 193 ? -15.236 -1.321 10.437 1.00 89.50 193 GLY A CA 1
ATOM 1301 C C . GLY A 1 193 ? -15.267 -1.037 8.935 1.00 89.50 193 GLY A C 1
ATOM 1302 O O . GLY A 1 193 ? -14.565 -0.175 8.419 1.00 89.50 193 GLY A O 1
ATOM 1303 N N . ALA A 1 194 ? -16.111 -1.782 8.227 1.00 73.75 194 ALA A N 1
ATOM 1304 C CA . ALA A 1 194 ? -16.503 -1.478 6.850 1.00 73.75 194 ALA A CA 1
ATOM 1305 C C . ALA A 1 194 ? -17.983 -1.074 6.776 1.00 73.75 194 ALA A C 1
ATOM 1307 O O . ALA A 1 194 ? -18.608 -1.158 5.717 1.00 73.75 194 ALA A O 1
ATOM 1308 N N . ASP A 1 195 ? -18.576 -0.730 7.921 1.00 75.81 195 ASP A N 1
ATOM 1309 C CA . ASP A 1 195 ? -19.993 -0.429 7.998 1.00 75.81 195 ASP A CA 1
ATOM 1310 C C . ASP A 1 195 ? -20.296 0.983 7.477 1.00 75.81 195 ASP A C 1
ATOM 1312 O O . ASP A 1 195 ? -19.445 1.866 7.384 1.00 75.81 195 ASP A O 1
ATOM 1316 N N . ALA A 1 196 ? -21.554 1.194 7.093 1.00 63.62 196 ALA A N 1
ATOM 1317 C CA . ALA A 1 196 ? -22.032 2.500 6.653 1.00 63.62 196 ALA A CA 1
ATOM 1318 C C . ALA A 1 196 ? -22.271 3.472 7.826 1.00 63.62 196 ALA A C 1
ATOM 1320 O O . ALA A 1 196 ? -22.695 4.603 7.586 1.00 63.62 196 ALA A O 1
ATOM 1321 N N . GLY A 1 197 ? -22.048 3.032 9.073 1.00 73.00 197 GLY A N 1
ATOM 1322 C CA . GLY A 1 197 ? -22.227 3.840 10.281 1.00 73.00 197 GLY A CA 1
ATOM 1323 C C . GLY A 1 197 ? -21.234 4.996 10.359 1.00 73.00 197 GLY A C 1
ATOM 1324 O O . GLY A 1 197 ? -21.532 6.018 10.976 1.00 73.00 197 GLY A O 1
ATOM 1325 N N . GLY A 1 198 ? -20.118 4.872 9.638 1.00 79.44 198 GLY A N 1
ATOM 1326 C CA . GLY A 1 198 ? -19.100 5.903 9.518 1.00 79.44 198 GLY A CA 1
ATOM 1327 C C . GLY A 1 198 ? -18.145 5.921 10.707 1.00 79.44 198 GLY A C 1
ATOM 1328 O O . GLY A 1 198 ? -18.293 5.187 11.679 1.00 79.44 198 GLY A O 1
ATOM 1329 N N . VAL A 1 199 ? -17.134 6.776 10.599 1.00 90.38 199 VAL A N 1
ATOM 1330 C CA . VAL A 1 199 ? -16.078 6.921 11.604 1.00 90.38 199 VAL A CA 1
ATOM 1331 C C . VAL A 1 199 ? -16.629 7.684 12.803 1.00 90.38 199 VAL A C 1
ATOM 1333 O O . VAL A 1 199 ? -17.153 8.792 12.642 1.00 90.38 199 VAL A O 1
ATOM 1336 N N . GLY A 1 200 ? -16.503 7.108 13.999 1.00 90.69 200 GLY A N 1
ATOM 1337 C CA . GLY A 1 200 ? -16.883 7.774 15.237 1.00 90.69 200 GLY A CA 1
ATOM 1338 C C . GLY A 1 200 ? -16.078 9.055 15.470 1.00 90.69 200 GLY A C 1
ATOM 1339 O O . GLY A 1 200 ? -14.964 9.233 14.973 1.00 90.69 200 GLY A O 1
ATOM 1340 N N . GLY A 1 201 ? -16.633 9.980 16.256 1.00 93.19 201 GLY A N 1
ATOM 1341 C CA . GLY A 1 201 ? -15.892 11.172 16.663 1.00 93.19 201 GLY A CA 1
ATOM 1342 C C . GLY A 1 201 ? -14.633 10.789 17.448 1.00 93.19 201 GLY A C 1
ATOM 1343 O O . GLY A 1 201 ? -14.734 10.145 18.487 1.00 93.19 201 GLY A O 1
ATOM 1344 N N . GLY A 1 202 ? -13.461 11.212 16.967 1.00 93.12 202 GLY A N 1
ATOM 1345 C CA . GLY A 1 202 ? -12.169 10.931 17.604 1.00 93.12 202 GLY A CA 1
ATOM 1346 C C . GLY A 1 202 ? -11.454 9.679 17.093 1.00 93.12 202 GLY A C 1
ATOM 1347 O O . GLY A 1 202 ? -10.343 9.418 17.544 1.00 93.12 202 GLY A O 1
ATOM 1348 N N . GLU A 1 203 ? -12.043 8.948 16.147 1.00 95.81 203 GLU A N 1
ATOM 1349 C CA . GLU A 1 203 ? -11.403 7.812 15.483 1.00 95.81 203 GLU A CA 1
ATOM 1350 C C . GLU A 1 203 ? -10.864 8.190 14.097 1.00 95.81 203 GLU A C 1
ATOM 1352 O O . GLU A 1 203 ? -11.242 9.206 13.507 1.00 95.81 203 GLU A O 1
ATOM 1357 N N . TRP A 1 204 ? -9.985 7.346 13.557 1.00 95.50 204 TRP A N 1
ATOM 1358 C CA . TRP A 1 204 ? -9.463 7.461 12.195 1.00 95.50 204 TRP A CA 1
ATOM 1359 C C . TRP A 1 204 ? -9.807 6.211 11.393 1.00 95.50 204 TRP A C 1
ATOM 1361 O O . TRP A 1 204 ? -9.625 5.102 11.885 1.00 95.50 204 TRP A O 1
ATOM 1371 N N . ASP A 1 205 ? -10.276 6.364 10.155 1.00 95.75 205 ASP A N 1
ATOM 1372 C CA . ASP A 1 205 ? -10.565 5.215 9.290 1.00 95.75 205 ASP A CA 1
ATOM 1373 C C . ASP A 1 205 ? -9.275 4.553 8.793 1.00 95.75 205 ASP A C 1
ATOM 1375 O O . ASP A 1 205 ? -8.535 5.123 7.981 1.00 95.75 205 ASP A O 1
ATOM 1379 N N . LEU A 1 206 ? -9.008 3.332 9.260 1.00 96.19 206 LEU A N 1
ATOM 1380 C CA . LEU A 1 206 ? -7.782 2.618 8.913 1.00 96.19 206 LEU A CA 1
ATOM 1381 C C . LEU A 1 206 ? -7.745 2.216 7.434 1.00 96.19 206 LEU A C 1
ATOM 1383 O O . LEU A 1 206 ? -6.671 2.217 6.834 1.00 96.19 206 LEU A O 1
ATOM 1387 N N . ALA A 1 207 ? -8.890 1.901 6.822 1.00 95.00 207 ALA A N 1
ATOM 1388 C CA . ALA A 1 207 ? -8.938 1.534 5.408 1.00 95.00 207 ALA A CA 1
ATOM 1389 C C . ALA A 1 207 ? -8.522 2.715 4.514 1.00 95.00 207 ALA A C 1
ATOM 1391 O O . ALA A 1 207 ? -7.665 2.562 3.643 1.00 95.00 207 ALA A O 1
ATOM 1392 N N . THR A 1 208 ? -9.051 3.914 4.770 1.00 93.38 208 THR A N 1
ATOM 1393 C CA . THR A 1 208 ? -8.665 5.151 4.074 1.00 93.38 208 THR A CA 1
ATOM 1394 C C . THR A 1 208 ? -7.199 5.498 4.318 1.00 93.38 208 THR A C 1
ATOM 1396 O O . THR A 1 208 ? -6.492 5.844 3.367 1.00 93.38 208 THR A O 1
ATOM 1399 N N . ALA A 1 209 ? -6.708 5.364 5.556 1.00 96.19 209 ALA A N 1
ATOM 1400 C CA . ALA A 1 209 ? -5.288 5.551 5.852 1.00 96.19 209 ALA A CA 1
ATOM 1401 C C . ALA A 1 209 ? -4.418 4.558 5.065 1.00 96.19 209 ALA A C 1
ATOM 1403 O O . ALA A 1 209 ? -3.433 4.955 4.450 1.00 96.19 209 ALA A O 1
ATOM 1404 N N . ALA A 1 210 ? -4.815 3.286 4.982 1.00 96.62 210 ALA A N 1
ATOM 1405 C CA . ALA A 1 210 ? -4.112 2.294 4.178 1.00 96.62 210 ALA A CA 1
ATOM 1406 C C . ALA A 1 210 ? -4.105 2.651 2.684 1.00 96.62 210 ALA A C 1
ATOM 1408 O O . ALA A 1 210 ? -3.059 2.539 2.049 1.00 96.62 210 ALA A O 1
ATOM 1409 N N . VAL A 1 211 ? -5.217 3.140 2.120 1.00 95.00 211 VAL A N 1
ATOM 1410 C CA . VAL A 1 211 ? -5.247 3.643 0.732 1.00 95.00 211 VAL A CA 1
ATOM 1411 C C . VAL A 1 211 ? -4.237 4.776 0.535 1.00 95.00 211 VAL A C 1
ATOM 1413 O O . VAL A 1 211 ? -3.511 4.767 -0.462 1.00 95.00 211 VAL A O 1
ATOM 1416 N N . HIS A 1 212 ? -4.170 5.726 1.472 1.00 94.19 212 HIS A N 1
ATOM 1417 C CA . HIS A 1 212 ? -3.229 6.848 1.430 1.00 94.19 212 HIS A CA 1
ATOM 1418 C C . HIS A 1 212 ? -1.771 6.373 1.450 1.00 94.19 212 HIS A C 1
ATOM 1420 O O . HIS A 1 212 ? -0.995 6.713 0.558 1.00 94.19 212 HIS A O 1
ATOM 1426 N N . GLU A 1 213 ? -1.417 5.539 2.426 1.00 96.06 213 GLU A N 1
ATOM 1427 C CA . GLU A 1 213 ? -0.062 5.014 2.598 1.00 96.06 213 GLU A CA 1
ATOM 1428 C C . GLU A 1 213 ? 0.390 4.152 1.412 1.00 96.06 213 GLU A C 1
ATOM 1430 O O . GLU A 1 213 ? 1.484 4.326 0.874 1.00 96.06 213 GLU A O 1
ATOM 1435 N N . LEU A 1 214 ? -0.487 3.282 0.906 1.00 94.75 214 LEU A N 1
ATOM 1436 C CA . LEU A 1 214 ? -0.209 2.506 -0.303 1.00 94.75 214 LEU A CA 1
ATOM 1437 C C . LEU A 1 214 ? 0.065 3.407 -1.516 1.00 94.75 214 LEU A C 1
ATOM 1439 O O . LEU A 1 214 ? 0.910 3.069 -2.343 1.00 94.75 214 LEU A O 1
ATOM 1443 N N . GLY A 1 215 ? -0.580 4.576 -1.600 1.00 93.00 215 GLY A N 1
ATOM 1444 C CA . GLY A 1 215 ? -0.275 5.581 -2.617 1.00 93.00 215 GLY A CA 1
ATOM 1445 C C . GLY A 1 215 ? 1.182 6.053 -2.557 1.00 93.00 215 GLY A C 1
ATOM 1446 O O . GLY A 1 215 ? 1.868 6.093 -3.581 1.00 93.00 215 GLY A O 1
ATOM 1447 N N . HIS A 1 216 ? 1.707 6.332 -1.363 1.00 90.50 216 HIS A N 1
ATOM 1448 C CA . HIS A 1 216 ? 3.113 6.728 -1.205 1.00 90.50 216 HIS A CA 1
ATOM 1449 C C . HIS A 1 216 ? 4.082 5.665 -1.729 1.00 90.50 216 HIS A C 1
ATOM 1451 O O . HIS A 1 216 ? 5.044 6.001 -2.426 1.00 90.50 216 HIS A O 1
ATOM 1457 N N . GLY A 1 217 ? 3.814 4.387 -1.441 1.00 91.00 217 GLY A N 1
ATOM 1458 C CA . GLY A 1 217 ? 4.638 3.265 -1.903 1.00 91.00 217 GLY A CA 1
ATOM 1459 C C . GLY A 1 217 ? 4.524 2.997 -3.408 1.00 91.00 217 GLY A C 1
ATOM 1460 O O . GLY A 1 217 ? 5.523 2.735 -4.075 1.00 91.00 217 GLY A O 1
ATOM 1461 N N . LEU A 1 218 ? 3.322 3.148 -3.974 1.00 90.69 218 LEU A N 1
ATOM 1462 C CA . LEU A 1 218 ? 3.024 2.955 -5.400 1.00 90.69 218 LEU A CA 1
ATOM 1463 C C . LEU A 1 218 ? 3.435 4.135 -6.300 1.00 90.69 218 LEU A C 1
ATOM 1465 O O . LEU A 1 218 ? 3.034 4.189 -7.463 1.00 90.69 218 LEU A O 1
ATOM 1469 N N . VAL A 1 219 ? 4.327 5.013 -5.827 1.00 74.44 219 VAL A N 1
ATOM 1470 C CA . VAL A 1 219 ? 5.057 6.000 -6.649 1.00 74.44 219 VAL A CA 1
ATOM 1471 C C . VAL A 1 219 ? 4.350 7.356 -6.817 1.00 74.44 219 VAL A C 1
ATOM 1473 O O . VAL A 1 219 ? 4.656 8.105 -7.743 1.00 74.44 219 VAL A O 1
ATOM 1476 N N . PHE A 1 220 ? 3.529 7.792 -5.853 1.00 63.31 220 PHE A N 1
ATOM 1477 C CA . PHE A 1 220 ? 3.151 9.220 -5.742 1.00 63.31 220 PHE A CA 1
ATOM 1478 C C . PHE A 1 220 ? 4.282 10.121 -5.189 1.00 63.31 220 PHE A C 1
ATOM 1480 O O . PHE A 1 220 ? 4.041 11.211 -4.677 1.00 63.31 220 PHE A O 1
ATOM 1487 N N . HIS A 1 221 ? 5.538 9.705 -5.384 1.00 56.97 221 HIS A N 1
ATOM 1488 C CA . HIS A 1 221 ? 6.751 10.488 -5.170 1.00 56.97 221 HIS A CA 1
ATOM 1489 C C . HIS A 1 221 ? 7.589 10.488 -6.459 1.00 56.97 221 HIS A C 1
ATOM 1491 O O . HIS A 1 221 ? 8.469 9.652 -6.656 1.00 56.97 221 HIS A O 1
ATOM 1497 N N . GLY A 1 222 ? 7.304 11.413 -7.376 1.00 43.44 222 GLY A N 1
ATOM 1498 C CA . GLY A 1 222 ? 8.179 11.660 -8.521 1.00 43.44 222 GLY A CA 1
ATOM 1499 C C . GLY A 1 222 ? 9.356 12.533 -8.094 1.00 43.44 222 GLY A C 1
ATOM 1500 O O . GLY A 1 222 ? 9.162 13.711 -7.808 1.00 43.44 222 GLY A O 1
ATOM 1501 N N . VAL A 1 223 ? 10.574 11.988 -8.066 1.00 52.66 223 VAL A N 1
ATOM 1502 C CA . VAL A 1 223 ? 11.789 12.799 -7.892 1.00 52.66 223 VAL A CA 1
ATOM 1503 C C . VAL A 1 223 ? 12.416 13.038 -9.262 1.00 52.66 223 VAL A C 1
ATOM 1505 O O . VAL A 1 223 ? 12.954 12.124 -9.884 1.00 52.66 223 VAL A O 1
ATOM 1508 N N . LEU A 1 224 ? 12.373 14.286 -9.729 1.00 46.06 224 LEU A N 1
ATOM 1509 C CA . LEU A 1 224 ? 13.229 14.744 -10.821 1.00 46.06 224 LEU A CA 1
ATOM 1510 C C . LEU A 1 224 ? 14.588 15.093 -10.214 1.00 46.06 224 LEU A C 1
ATOM 1512 O O . LEU A 1 224 ? 14.693 16.053 -9.456 1.00 46.06 224 LEU A O 1
ATOM 1516 N N . ALA A 1 225 ? 15.621 14.307 -10.510 1.00 49.41 225 ALA A N 1
ATOM 1517 C CA . ALA A 1 225 ? 16.978 14.606 -10.066 1.00 49.41 225 ALA A CA 1
ATOM 1518 C C . ALA A 1 225 ? 17.651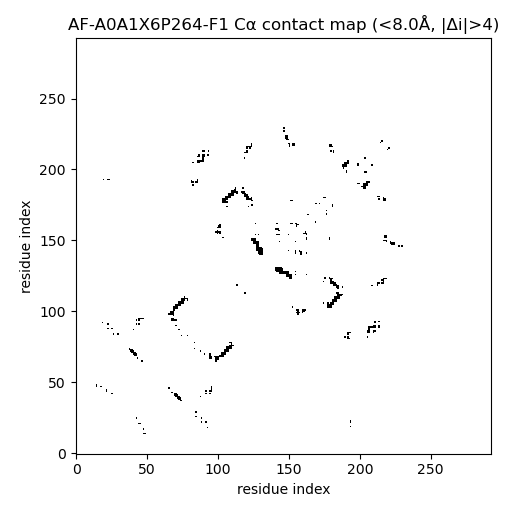 15.564 -11.070 1.00 49.41 225 ALA A C 1
ATOM 1520 O O . ALA A 1 225 ? 17.991 15.132 -12.176 1.00 49.41 225 ALA A O 1
ATOM 1521 N N . PRO A 1 226 ? 17.873 16.852 -10.738 1.00 41.12 226 PRO A N 1
ATOM 1522 C CA . PRO A 1 226 ? 18.695 17.714 -11.574 1.00 41.12 226 PRO A CA 1
ATOM 1523 C C . PRO A 1 226 ? 20.145 17.213 -11.526 1.00 41.12 226 PRO A C 1
ATOM 1525 O O . PRO A 1 226 ? 20.743 17.126 -10.457 1.00 41.12 226 PRO A O 1
ATOM 1528 N N . GLY A 1 227 ? 20.724 16.882 -12.683 1.00 49.31 227 GLY A N 1
ATOM 1529 C CA . GLY A 1 227 ? 22.166 16.632 -12.792 1.00 49.31 227 GLY A CA 1
ATOM 1530 C C . GLY A 1 227 ? 22.620 15.177 -12.927 1.00 49.31 227 GLY A C 1
ATOM 1531 O O . GLY A 1 227 ? 23.815 14.918 -12.799 1.00 49.31 227 GLY A O 1
ATOM 1532 N N . LEU A 1 228 ? 21.743 14.227 -13.268 1.00 51.31 228 LEU A N 1
ATOM 1533 C CA . LEU A 1 228 ? 22.212 12.974 -13.868 1.00 51.31 228 LEU A CA 1
ATOM 1534 C C . LEU A 1 228 ? 22.669 13.258 -15.299 1.00 51.31 228 LEU A C 1
ATOM 1536 O O . LEU A 1 228 ? 21.924 13.054 -16.253 1.00 51.31 228 LEU A O 1
ATOM 1540 N N . ALA A 1 229 ? 23.891 13.782 -15.431 1.00 44.69 229 ALA A N 1
ATOM 1541 C CA . ALA A 1 229 ? 24.557 13.933 -16.713 1.00 44.69 229 ALA A CA 1
ATOM 1542 C C . ALA A 1 229 ? 24.404 12.622 -17.488 1.00 44.69 229 ALA A C 1
ATOM 1544 O O . ALA A 1 229 ? 24.723 11.548 -16.965 1.00 44.69 229 ALA A O 1
ATOM 1545 N N . ALA A 1 230 ? 23.869 12.717 -18.705 1.00 44.47 230 ALA A N 1
ATOM 1546 C CA . ALA A 1 230 ? 23.879 11.625 -19.656 1.00 44.47 230 ALA A CA 1
ATOM 1547 C C . ALA A 1 230 ? 25.320 11.109 -19.727 1.00 44.47 230 ALA A C 1
ATOM 1549 O O . ALA A 1 230 ? 26.211 11.798 -20.226 1.00 44.47 230 ALA A O 1
ATOM 1550 N N . GLN A 1 231 ? 25.585 9.944 -19.133 1.00 40.34 231 GLN A N 1
ATOM 1551 C CA . GLN A 1 231 ? 26.876 9.306 -19.300 1.00 40.34 231 GLN A CA 1
ATOM 1552 C C . GLN A 1 231 ? 26.964 8.876 -20.760 1.00 40.34 231 GLN A C 1
ATOM 1554 O O . GLN A 1 231 ? 26.383 7.871 -21.154 1.00 40.34 231 GLN A O 1
ATOM 1559 N N . GLY A 1 232 ? 27.689 9.689 -21.524 1.00 46.94 232 GLY A N 1
ATOM 1560 C CA . GLY A 1 232 ? 28.288 9.336 -22.798 1.00 46.94 232 GLY A CA 1
ATOM 1561 C C . GLY A 1 232 ? 27.376 9.476 -24.004 1.00 46.94 232 GLY A C 1
ATOM 1562 O O . GLY A 1 232 ? 26.858 8.479 -24.477 1.00 46.94 232 GLY A O 1
ATOM 1563 N N . GLU A 1 233 ? 27.338 10.674 -24.587 1.00 42.78 233 GLU A N 1
ATOM 1564 C CA . GLU A 1 233 ? 27.658 10.814 -26.011 1.00 42.78 233 GLU A CA 1
ATOM 1565 C C . GLU A 1 233 ? 28.531 12.065 -26.218 1.00 42.78 233 GLU A C 1
ATOM 1567 O O . GLU A 1 233 ? 28.150 13.177 -25.873 1.00 42.78 233 GLU A O 1
ATOM 1572 N N . GLY A 1 234 ? 29.753 11.826 -26.701 1.00 45.38 234 GLY A N 1
ATOM 1573 C CA . GLY A 1 234 ? 30.596 12.716 -27.509 1.00 45.38 234 GLY A CA 1
ATOM 1574 C C . GLY A 1 234 ? 30.723 14.209 -27.173 1.00 45.38 234 GLY A C 1
ATOM 1575 O O . GLY A 1 234 ? 29.937 15.023 -27.631 1.00 45.38 234 GLY A O 1
ATOM 1576 N N . GLY A 1 235 ? 31.848 14.566 -26.543 1.00 48.88 235 GLY A N 1
ATOM 1577 C CA . GLY A 1 235 ? 32.740 15.651 -26.990 1.00 48.88 235 GLY A CA 1
ATOM 1578 C C . GLY A 1 235 ? 32.167 17.057 -27.223 1.00 48.88 235 GLY A C 1
ATOM 1579 O O . GLY A 1 235 ? 31.769 17.397 -28.330 1.00 48.88 235 GLY A O 1
ATOM 1580 N N . GLY A 1 236 ? 32.313 17.940 -26.230 1.00 37.56 236 GLY A N 1
ATOM 1581 C CA . GLY A 1 236 ? 32.175 19.386 -26.424 1.00 37.56 236 GLY A CA 1
ATOM 1582 C C . GLY A 1 236 ? 32.541 20.187 -25.174 1.00 37.56 236 GLY A C 1
ATOM 1583 O O . GLY A 1 236 ? 31.853 20.123 -24.163 1.00 37.56 236 GLY A O 1
ATOM 1584 N N . VAL A 1 237 ? 33.652 20.919 -25.245 1.00 39.44 237 VAL A N 1
ATOM 1585 C CA . VAL A 1 237 ? 34.232 21.814 -24.218 1.00 39.44 237 VAL A CA 1
ATOM 1586 C C . VAL A 1 237 ? 33.239 22.936 -23.818 1.00 39.44 237 VAL A C 1
ATOM 1588 O O . VAL A 1 237 ? 32.452 23.360 -24.668 1.00 39.44 237 VAL A O 1
ATOM 1591 N N . PRO A 1 238 ? 33.232 23.444 -22.562 1.00 46.34 238 PRO A N 1
ATOM 1592 C CA . PRO A 1 238 ? 32.119 24.239 -22.042 1.00 46.34 238 PRO A CA 1
ATOM 1593 C C . PRO A 1 238 ? 32.180 25.712 -22.471 1.00 46.34 238 PRO A C 1
ATOM 1595 O O . PRO A 1 238 ? 33.243 26.333 -22.462 1.00 46.34 238 PRO A O 1
ATOM 1598 N N . ARG A 1 239 ? 31.013 26.303 -22.763 1.00 41.50 239 ARG A N 1
ATOM 1599 C CA . ARG A 1 239 ? 30.820 27.759 -22.814 1.00 41.50 239 ARG A CA 1
ATOM 1600 C C . ARG A 1 239 ? 30.137 28.238 -21.536 1.00 41.50 239 ARG A C 1
ATOM 1602 O O . ARG A 1 239 ? 29.091 27.734 -21.141 1.00 41.50 239 ARG A O 1
ATOM 1609 N N . THR A 1 240 ? 30.778 29.210 -20.906 1.00 63.31 240 THR A N 1
ATOM 1610 C CA . THR A 1 240 ? 30.344 29.970 -19.737 1.00 63.31 240 THR A CA 1
ATOM 1611 C C . THR A 1 240 ? 29.134 30.858 -20.049 1.00 63.31 240 THR A C 1
ATOM 1613 O O . THR A 1 240 ? 29.060 31.463 -21.116 1.00 63.31 240 THR A O 1
ATOM 1616 N N . ALA A 1 241 ? 28.215 30.984 -19.088 1.00 33.97 241 ALA A N 1
ATOM 1617 C CA . ALA A 1 241 ? 27.186 32.025 -19.040 1.00 33.97 241 ALA A CA 1
ATOM 1618 C C . ALA A 1 241 ? 26.906 32.422 -17.567 1.00 33.97 241 ALA A C 1
ATOM 1620 O O . ALA A 1 241 ? 27.227 31.643 -16.667 1.00 33.97 241 ALA A O 1
ATOM 1621 N N . PRO A 1 242 ? 26.414 33.651 -17.308 1.00 48.75 242 PRO A N 1
ATOM 1622 C CA . PRO A 1 242 ? 26.863 34.483 -16.189 1.00 48.75 242 PRO A CA 1
ATOM 1623 C C . PRO A 1 242 ? 26.048 34.367 -14.891 1.00 48.75 242 PRO A C 1
ATOM 1625 O O . PRO A 1 242 ? 24.933 33.853 -14.849 1.00 48.75 242 PRO A O 1
ATOM 1628 N N . ALA A 1 243 ? 26.667 34.877 -13.823 1.00 40.34 243 ALA A N 1
ATOM 1629 C CA . ALA A 1 243 ? 26.258 34.784 -12.428 1.00 40.34 243 ALA A CA 1
ATOM 1630 C C . ALA A 1 243 ? 24.995 35.589 -12.065 1.00 40.34 243 ALA A C 1
ATOM 1632 O O . ALA A 1 243 ? 24.821 36.736 -12.470 1.00 40.34 243 ALA A O 1
ATOM 1633 N N . CYS A 1 244 ? 24.179 34.985 -11.201 1.00 38.25 244 CYS A N 1
ATOM 1634 C CA . CYS A 1 244 ? 23.101 35.615 -10.438 1.00 38.25 244 CYS A CA 1
ATOM 1635 C C . CYS A 1 244 ? 23.691 36.241 -9.147 1.00 38.25 244 CYS A C 1
ATOM 1637 O O . CYS A 1 244 ? 24.579 35.620 -8.551 1.00 38.25 244 CYS A O 1
ATOM 1639 N N . PRO A 1 245 ? 23.265 37.436 -8.687 1.00 51.16 245 PRO A N 1
ATOM 1640 C CA . PRO A 1 245 ? 23.846 38.066 -7.499 1.00 51.16 245 PRO A CA 1
ATOM 1641 C C . PRO A 1 245 ? 23.415 37.355 -6.196 1.00 51.16 245 PRO A C 1
ATOM 1643 O O . PRO A 1 245 ? 22.273 36.901 -6.095 1.00 51.16 245 PRO A O 1
ATOM 1646 N N . PRO A 1 246 ? 24.300 37.247 -5.184 1.00 44.62 246 PRO A N 1
ATOM 1647 C CA . PRO A 1 246 ? 24.026 36.483 -3.968 1.00 44.62 246 PRO A CA 1
ATOM 1648 C C . PRO A 1 246 ? 23.265 37.289 -2.894 1.00 44.62 246 PRO A C 1
ATOM 1650 O O . PRO A 1 246 ? 23.438 38.505 -2.793 1.00 44.62 246 PRO A O 1
ATOM 1653 N N . PRO A 1 247 ? 22.492 36.616 -2.020 1.00 47.28 247 PRO A N 1
ATOM 1654 C CA . PRO A 1 247 ? 21.951 37.211 -0.801 1.00 47.28 247 PRO A CA 1
ATOM 1655 C C . PRO A 1 247 ? 23.046 37.430 0.258 1.00 47.28 247 PRO A C 1
ATOM 1657 O O . PRO A 1 247 ? 24.044 36.711 0.325 1.00 47.28 247 PRO A O 1
ATOM 1660 N N . THR A 1 248 ? 22.851 38.429 1.117 1.00 55.91 248 THR A N 1
ATOM 1661 C CA . THR A 1 248 ? 23.763 38.845 2.190 1.00 55.91 248 THR A CA 1
ATOM 1662 C C . THR A 1 248 ? 23.978 37.741 3.233 1.00 55.91 248 THR A C 1
ATOM 1664 O O . THR A 1 248 ? 23.114 37.434 4.051 1.00 55.91 248 THR A O 1
ATOM 1667 N N . VAL A 1 249 ? 25.179 37.155 3.229 1.00 49.62 249 VAL A N 1
ATOM 1668 C CA . VAL A 1 249 ? 25.616 36.102 4.157 1.00 49.62 249 VAL A CA 1
ATOM 1669 C C . VAL A 1 249 ? 26.301 36.714 5.384 1.00 49.62 249 VAL A C 1
ATOM 1671 O O . VAL A 1 249 ? 27.325 37.392 5.274 1.00 49.62 249 VAL A O 1
ATOM 1674 N N . ARG A 1 250 ? 25.788 36.409 6.584 1.00 53.66 250 ARG A N 1
ATOM 1675 C CA . ARG A 1 250 ? 26.538 36.547 7.845 1.00 53.66 250 ARG A CA 1
ATOM 1676 C C . ARG A 1 250 ? 27.827 35.722 7.747 1.00 53.66 250 ARG A C 1
ATOM 1678 O O . ARG A 1 250 ? 27.766 34.504 7.583 1.00 53.66 250 ARG A O 1
ATOM 1685 N N . ARG A 1 251 ? 28.985 36.380 7.869 1.00 50.28 251 ARG A N 1
ATOM 1686 C CA . ARG A 1 251 ? 30.319 35.761 7.785 1.00 50.28 251 ARG A CA 1
ATOM 1687 C C . ARG A 1 251 ? 30.474 34.646 8.826 1.00 50.28 251 ARG A C 1
ATOM 1689 O O . ARG A 1 251 ? 30.725 34.911 9.999 1.00 50.28 251 ARG A O 1
ATOM 1696 N N . ARG A 1 252 ? 30.349 33.389 8.393 1.00 56.31 252 ARG A N 1
ATOM 1697 C CA . ARG A 1 252 ? 30.851 32.235 9.147 1.00 56.31 252 ARG A CA 1
ATOM 1698 C C . ARG A 1 252 ? 32.378 32.285 9.123 1.00 56.31 252 ARG A C 1
ATOM 1700 O O . ARG A 1 252 ? 32.966 32.554 8.076 1.00 56.31 252 ARG A O 1
ATOM 1707 N N . ARG A 1 253 ? 33.012 32.059 10.279 1.00 69.81 253 ARG A N 1
ATOM 1708 C CA . ARG A 1 253 ? 34.471 31.913 10.367 1.00 69.81 253 ARG A CA 1
ATOM 1709 C C . ARG A 1 253 ? 34.923 30.796 9.413 1.00 69.81 253 ARG A C 1
ATOM 1711 O O . ARG A 1 253 ? 34.246 29.767 9.360 1.00 69.81 253 ARG A O 1
ATOM 1718 N N . PRO A 1 254 ? 36.026 30.990 8.671 1.00 77.56 254 PRO A N 1
ATOM 1719 C CA . PRO A 1 254 ? 36.564 29.950 7.811 1.00 77.56 254 PRO A CA 1
ATOM 1720 C C . PRO A 1 254 ? 36.933 28.717 8.653 1.00 77.56 254 PRO A C 1
ATOM 1722 O O . PRO A 1 254 ? 37.412 28.875 9.782 1.00 77.56 254 PRO A O 1
ATOM 1725 N N . PRO A 1 255 ? 36.690 27.500 8.140 1.00 74.19 255 PRO A N 1
ATOM 1726 C CA . PRO A 1 255 ? 37.138 26.284 8.800 1.00 74.19 255 PRO A CA 1
ATOM 1727 C C . PRO A 1 255 ? 38.674 26.275 8.899 1.00 74.19 255 PRO A C 1
ATOM 1729 O O . PRO A 1 255 ? 39.345 26.837 8.027 1.00 74.19 255 PRO A O 1
ATOM 1732 N N . PRO A 1 256 ? 39.245 25.660 9.950 1.00 86.00 256 PRO A N 1
ATOM 1733 C CA . PRO A 1 256 ? 40.690 25.510 10.061 1.00 86.00 256 PRO A CA 1
ATOM 1734 C C . PRO A 1 256 ? 41.242 24.714 8.866 1.00 86.00 256 PRO A C 1
ATOM 1736 O O . PRO A 1 256 ? 40.534 23.862 8.316 1.00 86.00 256 PRO A O 1
ATOM 1739 N N . PRO A 1 257 ? 42.495 24.974 8.454 1.00 88.06 257 PRO A N 1
ATOM 1740 C CA . PRO A 1 257 ? 43.125 24.231 7.373 1.00 88.06 257 PRO A CA 1
ATOM 1741 C C . PRO A 1 257 ? 43.205 22.734 7.719 1.00 88.06 257 PRO A C 1
ATOM 1743 O O . PRO A 1 257 ? 43.355 22.378 8.893 1.00 88.06 257 PRO A O 1
ATOM 1746 N N . PRO A 1 258 ? 43.110 21.847 6.713 1.00 82.56 258 PRO A N 1
ATOM 1747 C CA . PRO A 1 258 ? 43.245 20.416 6.933 1.00 82.56 258 PRO A CA 1
ATOM 1748 C C . PRO A 1 258 ? 44.639 20.085 7.493 1.00 82.56 258 PRO A C 1
ATOM 1750 O O . PRO A 1 258 ? 45.619 20.750 7.140 1.00 82.56 258 PRO A O 1
ATOM 1753 N N . PRO A 1 259 ? 44.758 19.057 8.351 1.00 86.81 259 PRO A N 1
ATOM 1754 C CA . PRO A 1 259 ? 46.054 18.612 8.842 1.00 86.81 259 PRO A CA 1
ATOM 1755 C C . PRO A 1 259 ? 46.933 18.112 7.681 1.00 86.81 259 PRO A C 1
ATOM 1757 O O . PRO A 1 259 ? 46.406 17.588 6.693 1.00 86.81 259 PRO A O 1
ATOM 1760 N N . PRO A 1 260 ? 48.268 18.235 7.792 1.00 88.44 260 PRO A N 1
ATOM 1761 C CA . PRO A 1 260 ? 49.184 17.748 6.770 1.00 88.44 260 PRO A CA 1
ATOM 1762 C C . PRO A 1 260 ? 49.035 16.230 6.564 1.00 88.44 260 PRO A C 1
ATOM 1764 O O . PRO A 1 260 ? 48.691 15.500 7.504 1.00 88.44 260 PRO A O 1
ATOM 1767 N N . PRO A 1 261 ? 49.299 15.734 5.343 1.00 80.00 261 PRO A N 1
ATOM 1768 C CA . PRO A 1 261 ? 49.196 14.317 5.028 1.00 80.00 261 PRO A CA 1
ATOM 1769 C C . PRO A 1 261 ? 50.122 13.497 5.929 1.00 80.00 261 PRO A C 1
ATOM 1771 O O . PRO A 1 261 ? 51.293 13.829 6.125 1.00 80.00 261 PRO A O 1
ATOM 1774 N N . ARG A 1 262 ? 49.588 12.403 6.484 1.00 80.75 262 ARG A N 1
ATOM 1775 C CA . ARG A 1 262 ? 50.379 11.472 7.293 1.00 80.75 262 ARG A CA 1
ATOM 1776 C C . ARG A 1 262 ? 51.465 10.827 6.421 1.00 80.75 262 ARG A C 1
ATOM 1778 O O . ARG A 1 262 ? 51.169 10.448 5.285 1.00 80.75 262 ARG A O 1
ATOM 1785 N N . PRO A 1 263 ? 52.693 10.655 6.939 1.00 80.81 263 PRO A N 1
ATOM 1786 C CA . PRO A 1 263 ? 53.741 9.947 6.222 1.00 80.81 263 PRO A CA 1
ATOM 1787 C C . PRO A 1 263 ? 53.307 8.501 5.926 1.00 80.81 263 PRO A C 1
ATOM 1789 O O . PRO A 1 263 ? 52.575 7.901 6.722 1.00 80.81 263 PRO A O 1
ATOM 1792 N N . PRO A 1 264 ? 53.745 7.925 4.794 1.00 70.00 264 PRO A N 1
ATOM 1793 C CA . PRO A 1 264 ? 53.349 6.585 4.391 1.00 70.00 264 PRO A CA 1
ATOM 1794 C C . PRO A 1 264 ? 53.789 5.560 5.441 1.00 70.00 264 PRO A C 1
ATOM 1796 O O . PRO A 1 264 ? 54.977 5.359 5.697 1.00 70.00 264 PRO A O 1
ATOM 1799 N N . THR A 1 265 ? 52.816 4.882 6.049 1.00 74.44 265 THR A N 1
ATOM 1800 C CA . THR A 1 265 ? 53.066 3.735 6.923 1.00 74.44 265 THR A CA 1
ATOM 1801 C C . THR A 1 265 ? 53.699 2.617 6.102 1.00 74.44 265 THR A C 1
ATOM 1803 O O . THR A 1 265 ? 53.114 2.162 5.115 1.00 74.44 265 THR A O 1
ATOM 1806 N N . ARG A 1 266 ? 54.897 2.173 6.505 1.00 70.19 266 ARG A N 1
ATOM 1807 C CA . ARG A 1 266 ? 55.602 1.037 5.895 1.00 70.19 266 ARG A CA 1
ATOM 1808 C C . ARG A 1 266 ? 54.658 -0.164 5.800 1.00 70.19 266 ARG A C 1
ATOM 1810 O O . ARG A 1 266 ? 54.158 -0.645 6.815 1.00 70.19 266 ARG A O 1
ATOM 1817 N N . ARG A 1 267 ? 54.419 -0.642 4.575 1.00 66.81 267 ARG A N 1
ATOM 1818 C CA . ARG A 1 267 ? 53.663 -1.875 4.323 1.00 66.81 267 ARG A CA 1
ATOM 1819 C C . ARG A 1 267 ? 54.340 -3.041 5.058 1.00 66.81 267 ARG A C 1
ATOM 1821 O O . ARG A 1 267 ? 55.546 -3.225 4.880 1.00 66.81 267 ARG A O 1
ATOM 1828 N N . PRO A 1 268 ? 53.604 -3.846 5.842 1.00 71.06 268 PRO A N 1
ATOM 1829 C CA . PRO A 1 268 ? 54.146 -5.081 6.385 1.00 71.06 268 PRO A CA 1
ATOM 1830 C C . PRO A 1 268 ? 54.473 -6.061 5.242 1.00 71.06 268 PRO A C 1
ATOM 1832 O O . PRO A 1 268 ? 53.777 -6.071 4.221 1.00 71.06 268 PRO A O 1
ATOM 1835 N N . PRO A 1 269 ? 55.528 -6.881 5.389 1.00 71.75 269 PRO A N 1
ATOM 1836 C CA . PRO A 1 269 ? 55.945 -7.823 4.360 1.00 71.75 269 PRO A CA 1
ATOM 1837 C C . PRO A 1 269 ? 54.868 -8.889 4.095 1.00 71.75 269 PRO A C 1
ATOM 1839 O O . PRO A 1 269 ? 54.096 -9.243 4.995 1.00 71.75 269 PRO A O 1
ATOM 1842 N N . PRO A 1 270 ? 54.810 -9.435 2.867 1.00 62.94 270 PRO A N 1
ATOM 1843 C CA . PRO A 1 270 ? 53.818 -10.432 2.491 1.00 62.94 270 PRO A CA 1
ATOM 1844 C C . PRO A 1 270 ? 53.970 -11.702 3.338 1.00 62.94 270 PRO A C 1
ATOM 1846 O O . PRO A 1 270 ? 55.021 -12.346 3.361 1.00 62.94 270 PRO A O 1
ATOM 1849 N N . ARG A 1 271 ? 52.889 -12.090 4.026 1.00 65.88 271 ARG A N 1
ATOM 1850 C CA . ARG A 1 271 ? 52.803 -13.369 4.739 1.00 65.88 271 ARG A CA 1
ATOM 1851 C C . ARG A 1 271 ? 52.915 -14.516 3.730 1.00 65.88 271 ARG A C 1
ATOM 1853 O O . ARG A 1 271 ? 52.054 -14.673 2.864 1.00 65.88 271 ARG A O 1
ATOM 1860 N N . ARG A 1 272 ? 53.960 -15.340 3.867 1.00 62.44 272 ARG A N 1
ATOM 1861 C CA . ARG A 1 272 ? 54.119 -16.606 3.133 1.00 62.44 272 ARG A CA 1
ATOM 1862 C C . ARG A 1 272 ? 52.899 -17.496 3.390 1.00 62.44 272 ARG A C 1
ATOM 1864 O O . ARG A 1 272 ? 52.664 -17.924 4.519 1.00 62.44 272 ARG A O 1
ATOM 1871 N N . ARG A 1 273 ? 52.123 -17.777 2.340 1.00 58.72 273 ARG A N 1
ATOM 1872 C CA . ARG A 1 273 ? 51.038 -18.766 2.367 1.00 58.72 273 ARG A CA 1
ATOM 1873 C C . ARG A 1 273 ? 51.646 -20.152 2.602 1.00 58.72 273 ARG A C 1
ATOM 1875 O O . ARG A 1 273 ? 52.373 -20.661 1.755 1.00 58.72 273 ARG A O 1
ATOM 1882 N N . ARG A 1 274 ? 51.358 -20.758 3.758 1.00 61.00 274 ARG A N 1
ATOM 1883 C CA . ARG A 1 274 ? 51.607 -22.186 4.004 1.00 61.00 274 ARG A CA 1
ATOM 1884 C C . ARG A 1 274 ? 50.686 -23.003 3.097 1.00 61.00 274 ARG A C 1
ATOM 1886 O O . ARG A 1 274 ? 49.475 -22.792 3.104 1.00 61.00 274 ARG A O 1
ATOM 1893 N N . ALA A 1 275 ? 51.268 -23.928 2.339 1.00 56.66 275 ALA A N 1
ATOM 1894 C CA . ALA A 1 275 ? 50.544 -24.916 1.553 1.00 56.66 275 ALA A CA 1
ATOM 1895 C C . ALA A 1 275 ? 49.669 -25.775 2.482 1.00 56.66 275 ALA A C 1
ATOM 1897 O O . ALA A 1 275 ? 50.168 -26.471 3.369 1.00 56.66 275 ALA A O 1
ATOM 1898 N N . GLY A 1 276 ? 48.353 -25.668 2.307 1.00 56.34 276 GLY A N 1
ATOM 1899 C CA . GLY A 1 276 ? 47.361 -26.439 3.042 1.00 56.34 276 GLY A CA 1
ATOM 1900 C C . GLY A 1 276 ? 47.354 -27.893 2.581 1.00 56.34 276 GLY A C 1
ATOM 1901 O O . GLY A 1 276 ? 47.071 -28.195 1.425 1.00 56.34 276 GLY A O 1
ATOM 1902 N N . ARG A 1 277 ? 47.665 -28.783 3.522 1.00 60.84 277 ARG A N 1
ATOM 1903 C CA . ARG A 1 277 ? 47.524 -30.240 3.455 1.00 60.84 277 ARG A CA 1
ATOM 1904 C C . ARG A 1 277 ? 46.081 -30.595 3.060 1.00 60.84 277 ARG A C 1
ATOM 1906 O O . ARG A 1 277 ? 45.147 -30.243 3.780 1.00 60.84 277 ARG A O 1
ATOM 1913 N N . ARG A 1 278 ? 45.899 -31.301 1.939 1.00 53.09 278 ARG A N 1
ATOM 1914 C CA . ARG A 1 278 ? 44.612 -31.898 1.545 1.00 53.09 278 ARG A CA 1
ATOM 1915 C C . ARG A 1 278 ? 44.210 -32.924 2.610 1.00 53.09 278 ARG A C 1
ATOM 1917 O O . ARG A 1 278 ? 44.922 -33.905 2.809 1.00 53.09 278 ARG A O 1
ATOM 1924 N N . ARG A 1 279 ? 43.106 -32.684 3.324 1.00 59.50 279 ARG A N 1
ATOM 1925 C CA . ARG A 1 279 ? 42.453 -33.707 4.153 1.00 59.50 279 ARG A CA 1
ATOM 1926 C C . ARG A 1 279 ? 41.612 -34.589 3.232 1.00 59.50 279 ARG A C 1
ATOM 1928 O O . ARG A 1 279 ? 40.807 -34.070 2.464 1.00 59.50 279 ARG A O 1
ATOM 1935 N N . ALA A 1 280 ? 41.851 -35.896 3.294 1.00 59.97 280 ALA A N 1
ATOM 1936 C CA . ALA A 1 280 ? 41.026 -36.912 2.656 1.00 59.97 280 ALA A CA 1
ATOM 1937 C C . ALA A 1 280 ? 39.589 -36.834 3.198 1.00 59.97 280 ALA A C 1
ATOM 1939 O O . ALA A 1 280 ? 39.384 -36.552 4.381 1.00 59.97 280 ALA A O 1
ATOM 1940 N N . GLY A 1 281 ? 38.618 -37.022 2.303 1.00 57.34 281 GLY A N 1
ATOM 1941 C CA . GLY A 1 281 ? 37.191 -36.929 2.593 1.00 57.34 281 GLY A CA 1
ATOM 1942 C C . GLY A 1 281 ? 36.744 -37.943 3.642 1.00 57.34 281 GLY A C 1
ATOM 1943 O O . GLY A 1 281 ? 37.170 -39.096 3.631 1.00 57.34 281 GLY A O 1
ATOM 1944 N N . ALA A 1 282 ? 35.884 -37.491 4.551 1.00 69.12 282 ALA A N 1
ATOM 1945 C CA . ALA A 1 282 ? 35.158 -38.373 5.451 1.00 69.12 282 ALA A CA 1
ATOM 1946 C C . ALA A 1 282 ? 34.086 -39.151 4.658 1.00 69.12 282 ALA A C 1
ATOM 1948 O O . ALA A 1 282 ? 33.464 -38.566 3.766 1.00 69.12 282 ALA A O 1
ATOM 1949 N N . PRO A 1 283 ? 33.860 -40.442 4.961 1.00 74.94 283 PRO A N 1
ATOM 1950 C CA . PRO A 1 283 ? 32.816 -41.230 4.317 1.00 74.94 283 PRO A CA 1
ATOM 1951 C C . PRO A 1 283 ? 31.408 -40.711 4.673 1.00 74.94 283 PRO A C 1
ATOM 1953 O O . PRO A 1 283 ? 31.216 -40.131 5.749 1.00 74.94 283 PRO A O 1
ATOM 1956 N N . PRO A 1 284 ? 30.420 -40.906 3.781 1.00 72.25 284 PRO A N 1
ATOM 1957 C CA . PRO A 1 284 ? 29.047 -40.461 3.993 1.00 72.25 284 PRO A CA 1
ATOM 1958 C C . PRO A 1 284 ? 28.411 -41.159 5.200 1.00 72.25 284 PRO A C 1
ATOM 1960 O O . PRO A 1 284 ? 28.609 -42.352 5.432 1.00 72.25 284 PRO A O 1
ATOM 1963 N N . ARG A 1 285 ? 27.635 -40.394 5.976 1.00 77.88 285 ARG A N 1
ATOM 1964 C CA . ARG A 1 285 ? 26.850 -40.916 7.101 1.00 77.88 285 ARG A CA 1
ATOM 1965 C C . ARG A 1 285 ? 25.708 -41.810 6.591 1.00 77.88 285 ARG A C 1
ATOM 1967 O O . ARG A 1 285 ? 25.092 -41.455 5.587 1.00 77.88 285 ARG A O 1
ATOM 1974 N N . PRO A 1 286 ? 25.392 -42.917 7.286 1.00 78.00 286 PRO A N 1
ATOM 1975 C CA . PRO A 1 286 ? 24.231 -43.738 6.966 1.00 78.00 286 PRO A CA 1
ATOM 1976 C C . PRO A 1 286 ? 22.916 -42.982 7.241 1.00 78.00 286 PRO A C 1
ATOM 1978 O O . PRO A 1 286 ? 22.881 -42.119 8.127 1.00 78.00 286 PRO A O 1
ATOM 1981 N N . PRO A 1 287 ? 21.841 -43.290 6.493 1.00 75.50 287 PRO A N 1
ATOM 1982 C CA . PRO A 1 287 ? 20.530 -42.688 6.697 1.00 75.50 287 PRO A CA 1
ATOM 1983 C C . PRO A 1 287 ? 19.901 -43.131 8.032 1.00 75.50 287 PRO A C 1
ATOM 1985 O O . PRO A 1 287 ? 20.180 -44.235 8.508 1.00 75.50 287 PRO A O 1
ATOM 1988 N N . PRO A 1 288 ? 19.054 -42.285 8.647 1.00 74.81 288 PRO A N 1
ATOM 1989 C CA . PRO A 1 288 ? 18.346 -42.629 9.875 1.00 74.81 288 PRO A CA 1
ATOM 1990 C C . PRO A 1 288 ? 17.294 -43.729 9.633 1.00 74.81 288 PRO A C 1
ATOM 1992 O O . PRO A 1 288 ? 16.744 -43.815 8.532 1.00 74.81 288 PRO A O 1
ATOM 1995 N N . PRO A 1 289 ? 16.991 -44.559 10.647 1.00 69.69 289 PRO A N 1
ATOM 1996 C CA . PRO A 1 289 ? 15.972 -45.594 10.534 1.00 69.69 289 PRO A CA 1
ATOM 1997 C C . PRO A 1 289 ? 14.572 -44.979 10.395 1.00 69.69 289 PRO A C 1
ATOM 1999 O O . PRO A 1 289 ? 14.202 -44.065 11.132 1.00 69.69 289 PRO A O 1
ATOM 2002 N N . LEU A 1 290 ? 13.798 -45.512 9.448 1.00 66.19 290 LEU A N 1
ATOM 2003 C CA . LEU A 1 290 ? 12.372 -45.239 9.290 1.00 66.19 290 LEU A CA 1
ATOM 2004 C C . LEU A 1 290 ? 11.617 -45.809 10.498 1.00 66.19 290 LEU A C 1
ATOM 2006 O O . LEU A 1 290 ? 11.584 -47.022 10.699 1.00 66.19 290 LEU A O 1
ATOM 2010 N N . LEU A 1 291 ? 11.014 -44.929 11.295 1.00 62.84 291 LEU A N 1
ATOM 2011 C CA . LEU A 1 291 ? 9.992 -45.297 12.271 1.00 62.84 291 LEU A CA 1
ATOM 2012 C C . LEU A 1 291 ? 8.704 -45.622 11.507 1.00 62.84 291 LEU A C 1
ATOM 2014 O O . LEU A 1 291 ? 8.143 -44.752 10.842 1.00 62.84 291 LEU A O 1
ATOM 2018 N N . ALA A 1 292 ? 8.278 -46.882 11.576 1.00 61.59 292 ALA A N 1
ATOM 2019 C CA . ALA A 1 292 ? 6.965 -47.311 11.119 1.00 61.59 292 ALA A CA 1
ATOM 2020 C C . ALA A 1 292 ? 5.893 -46.774 12.082 1.00 61.59 292 ALA A C 1
ATOM 2022 O O . ALA A 1 292 ? 6.039 -46.908 13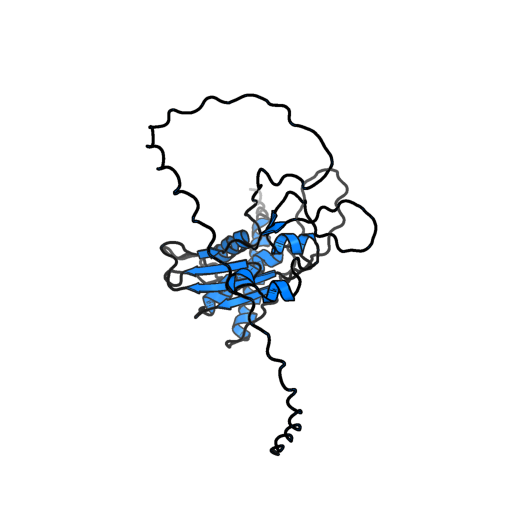.299 1.00 61.59 292 ALA A O 1
ATOM 2023 N N . LEU A 1 293 ? 4.864 -46.144 11.511 1.00 58.41 293 LEU A N 1
ATOM 2024 C CA . LEU A 1 293 ? 3.584 -45.848 12.157 1.00 58.41 293 LEU A CA 1
ATOM 2025 C C . LEU A 1 293 ? 2.650 -47.049 12.007 1.00 58.41 293 LEU A C 1
ATOM 2027 O O . LEU A 1 293 ? 2.692 -47.671 10.919 1.00 58.41 293 LEU A O 1
#

Sequence (293 aa):
MGPRRAGRPPTWTRAAAVAAAAAAAALAALAAAGGAAAAVARAAVAPPPPRQAARAGGRAPPARPPSEVTFHLTFYGDFPPAAAAAVATGVAAWAAVWSSAVPVTVGAVWVGSLGGSLAATSPPLFLRGGGGGGGGGGGGGTAGRRDSLYGRPMLSAMGGVEALDGAAAAALSTPDAHDVYVRFAADVPWYTGADAGGVGGGEWDLATAAVHELGHGLVFHGVLAPGLAAQGEGGGVPRTAPACPPPTVRRRRPPPPPPPPRPPTRRPPPRRRRAGRRRAGAPPRPPPPLLAL

Secondary structure (DSSP, 8-state):
----PPPPPPTHHHHHHHHHHHHHHHHHHHHHT-SSS-------PPPPPPP------SPPPP------PPEEEEEESS--HHHHHHHHHHHHHHHTT---SS-EEEEEEEES--TT-SEEEPPPPEEEPP------SS--PPSS-TT-EEEHHHHHHHHTS-SS-HHHHHTS-HHHHSSEEEEEETTS-EE---STT-PPTT-EEHHHHHHHHHHHHTT------TT---S-----PPPP-PPPPPP----PPPPPPPPPPPPPPPPPPPP-------PPPPPPPPPPP----

Solvent-accessible surface area (backbone atoms only — not comparable to full-atom values): 18736 Å² total; per-residue (Å²): 137,80,84,81,78,81,75,79,77,66,73,66,61,57,56,52,49,51,53,51,52,46,44,52,54,54,49,52,53,55,64,71,55,72,68,100,60,87,61,70,56,77,63,84,55,78,76,69,77,84,77,84,78,80,85,66,98,62,83,74,74,78,81,72,73,85,48,76,24,50,54,43,55,40,81,37,71,89,56,50,71,54,51,52,51,16,39,50,45,16,49,40,60,46,39,60,74,44,70,19,79,35,67,43,36,34,35,40,32,46,37,70,68,56,88,87,43,66,59,52,48,48,81,34,60,69,39,68,22,25,57,76,68,89,70,94,71,96,67,88,65,44,34,60,46,63,76,36,55,34,24,41,51,48,38,9,28,69,45,53,40,71,76,59,57,75,68,62,45,69,70,44,54,78,65,65,54,24,38,24,25,38,37,37,25,63,74,54,58,62,34,40,76,90,62,90,84,62,71,56,94,86,44,43,53,38,27,61,50,34,38,54,40,50,40,51,14,62,44,76,66,82,60,83,64,89,78,67,68,79,86,77,80,81,89,80,85,87,81,88,81,87,85,80,86,80,81,92,73,82,84,72,80,79,78,80,79,81,79,78,83,78,78,84,75,81,77,79,79,84,79,80,80,76,85,78,79,86,74,79,84,78,80,83,81,80,81,79,84,84,80,84,131

Mean predicted aligned error: 17.06 Å

Nearest PDB structures (foldseek):
  2bpo-assembly1_A  TM=2.501E-01  e=8.088E+00  Saccharomyces cerevisiae